Protein AF-A0A7H1RSK8-F1 (afdb_monomer_lite)

pLDDT: mean 92.08, std 7.24, range [50.72, 98.44]

Sequence (226 aa):
MRHLFEEDIQEKKVLIFGSGNLSSKMALRLAERQAEVFVWARNQEKASTIVDALNYILPKYNDTKIKLFHEDENDFDLMISFLSAENVIGADFFNYLKKDGTVIDGGINNFSKDFIEVALNSGISFIRLDTRIAFHYALMSLNLETFRFFDNVFGTREIEQIRCVAGGILGKHGDVIVDQIKHPTQVIGVANGLGGVKHECELTDEERRKISTIREYILQSNKKNL

Radius of gyration: 25.84 Å; chains: 1; bounding box: 53×45×68 Å

InterPro domains:
  IPR006151 Quinate/shikimate 5-dehydrogenase/glutamyl-tRNA reductase [PF01488] (7-89)
  IPR036291 NAD(P)-binding domain superfamily [SSF51735] (8-141)

Structure (mmCIF, N/CA/C/O backbone):
data_AF-A0A7H1RSK8-F1
#
_entry.id   AF-A0A7H1RSK8-F1
#
loop_
_atom_site.group_PDB
_atom_site.id
_atom_site.type_symbol
_atom_site.label_atom_id
_atom_site.label_alt_id
_atom_site.label_comp_id
_atom_site.label_asym_id
_atom_site.label_entity_id
_atom_site.label_seq_id
_atom_site.pdbx_PDB_ins_code
_atom_site.Cartn_x
_atom_site.Cartn_y
_atom_site.Cartn_z
_atom_site.occupancy
_atom_site.B_iso_or_equiv
_atom_site.auth_seq_id
_atom_site.auth_comp_id
_atom_site.auth_asym_id
_atom_site.auth_atom_id
_atom_site.pdbx_PDB_model_num
ATOM 1 N N . MET A 1 1 ? -3.207 -9.570 6.873 1.00 67.62 1 MET A N 1
ATOM 2 C CA . MET A 1 1 ? -3.736 -8.868 5.682 1.00 67.62 1 MET A CA 1
ATOM 3 C C . MET A 1 1 ? -3.744 -9.767 4.464 1.00 67.62 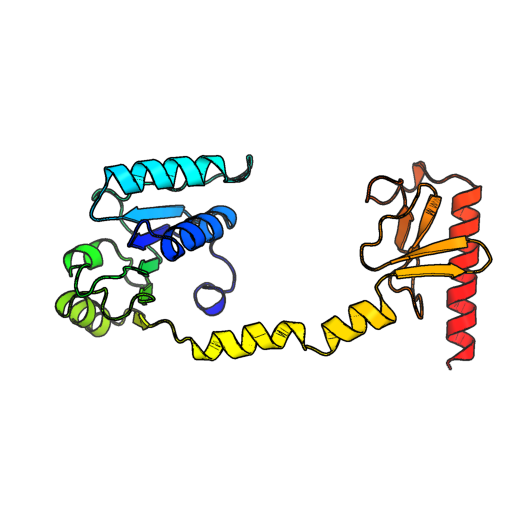1 MET A C 1
ATOM 5 O O . MET A 1 1 ? -4.793 -10.325 4.219 1.00 67.62 1 MET A O 1
ATOM 9 N N . ARG A 1 2 ? -2.613 -10.016 3.781 1.00 74.75 2 ARG A N 1
ATOM 10 C CA . ARG A 1 2 ? -2.586 -10.893 2.588 1.00 74.75 2 ARG A CA 1
ATOM 11 C C . ARG A 1 2 ? -3.249 -12.256 2.802 1.00 74.75 2 ARG A C 1
ATOM 13 O O . ARG A 1 2 ? -4.094 -12.638 2.021 1.00 74.75 2 ARG A O 1
ATOM 20 N N . HIS A 1 3 ? -2.927 -12.938 3.898 1.00 78.06 3 HIS A N 1
ATOM 21 C CA . HIS A 1 3 ? -3.545 -14.227 4.217 1.00 78.06 3 HIS A CA 1
ATOM 22 C C . HIS A 1 3 ? -5.011 -14.128 4.676 1.00 78.06 3 HIS A C 1
ATOM 24 O O . HIS A 1 3 ? -5.755 -15.079 4.511 1.00 78.06 3 HIS A O 1
ATOM 30 N N . LEU A 1 4 ? -5.423 -12.993 5.255 1.00 77.94 4 LEU A N 1
ATOM 31 C CA . LEU A 1 4 ? -6.786 -12.817 5.780 1.00 77.94 4 LEU A CA 1
ATOM 32 C C . LEU A 1 4 ? -7.796 -12.494 4.679 1.00 77.94 4 LEU A C 1
ATOM 34 O O . LEU A 1 4 ? -8.968 -12.802 4.827 1.00 77.94 4 LEU A O 1
ATOM 38 N N . PHE A 1 5 ? -7.335 -11.860 3.604 1.00 81.69 5 PHE A N 1
ATOM 39 C CA . PHE A 1 5 ? -8.186 -11.389 2.518 1.00 81.69 5 PHE A CA 1
ATOM 40 C C . PHE A 1 5 ? -7.679 -11.840 1.141 1.00 81.69 5 PHE A C 1
ATOM 42 O O . PHE A 1 5 ? -7.888 -11.150 0.157 1.00 81.69 5 PHE A O 1
ATOM 49 N N . GLU A 1 6 ? -6.944 -12.954 1.073 1.00 82.06 6 GLU A N 1
ATOM 50 C CA . GLU A 1 6 ? -6.465 -13.542 -0.196 1.00 82.06 6 GLU A CA 1
ATOM 51 C C . GLU A 1 6 ? -5.771 -12.531 -1.134 1.00 82.06 6 GLU A C 1
ATOM 53 O O . GLU A 1 6 ? -5.966 -12.505 -2.341 1.00 82.06 6 GLU A O 1
ATOM 58 N N . GLU A 1 7 ? -4.928 -11.684 -0.542 1.00 76.44 7 GLU A N 1
ATOM 59 C CA . GLU A 1 7 ? -4.220 -10.559 -1.170 1.00 76.44 7 GLU A CA 1
ATOM 60 C C . GLU A 1 7 ? -5.062 -9.351 -1.608 1.00 76.44 7 GLU A C 1
ATOM 62 O O . GLU A 1 7 ? -4.463 -8.307 -1.896 1.00 76.44 7 GLU A O 1
ATOM 67 N N . ASP A 1 8 ? -6.388 -9.413 -1.537 1.00 87.50 8 ASP A N 1
ATOM 68 C CA . ASP A 1 8 ? -7.280 -8.322 -1.918 1.00 87.50 8 ASP A CA 1
ATOM 69 C C . ASP A 1 8 ? -7.821 -7.562 -0.697 1.00 87.50 8 ASP A C 1
ATOM 71 O O . ASP A 1 8 ? -8.472 -8.112 0.179 1.00 87.50 8 ASP A O 1
ATOM 75 N N . ILE A 1 9 ? -7.525 -6.267 -0.610 1.00 91.56 9 ILE A N 1
ATOM 76 C CA . ILE A 1 9 ? -8.037 -5.390 0.459 1.00 91.56 9 ILE A CA 1
ATOM 77 C C . ILE A 1 9 ? -8.846 -4.222 -0.109 1.00 91.56 9 ILE A C 1
ATOM 79 O O . ILE A 1 9 ? -9.240 -3.325 0.637 1.00 91.56 9 ILE A O 1
ATOM 83 N N . GLN A 1 10 ? -9.058 -4.215 -1.423 1.00 92.25 10 GLN A N 1
ATOM 84 C CA . GLN A 1 10 ? -9.802 -3.166 -2.092 1.00 92.25 10 GLN A CA 1
ATOM 85 C C . GLN A 1 10 ? -11.233 -3.127 -1.540 1.00 92.25 10 GLN A C 1
ATOM 87 O O . GLN A 1 10 ? -11.826 -4.167 -1.256 1.00 92.25 10 GLN A O 1
ATOM 92 N N . GLU A 1 11 ? -11.746 -1.916 -1.305 1.00 91.19 11 GLU A N 1
ATOM 93 C CA . GLU A 1 11 ? -13.105 -1.638 -0.802 1.00 91.19 11 GLU A CA 1
ATOM 94 C C . GLU A 1 11 ? -13.433 -2.216 0.590 1.00 91.19 11 GLU A C 1
ATOM 96 O O . GLU A 1 11 ? -14.527 -2.016 1.114 1.00 91.19 11 GLU A O 1
ATOM 101 N N . LYS A 1 12 ? -12.487 -2.891 1.254 1.00 95.44 12 LYS A N 1
ATOM 102 C CA . LYS A 1 12 ? -12.676 -3.366 2.628 1.00 95.44 12 LYS A CA 1
ATOM 103 C C . LYS A 1 12 ? -12.677 -2.190 3.598 1.00 95.44 12 LYS A C 1
ATOM 105 O O . LYS A 1 12 ? -11.766 -1.356 3.563 1.00 95.44 12 LYS A O 1
ATOM 110 N N . LYS A 1 13 ? -13.655 -2.161 4.510 1.00 97.50 13 LYS A N 1
ATOM 111 C CA . LYS A 1 13 ? -13.723 -1.161 5.580 1.00 97.50 13 LYS A CA 1
ATOM 112 C C . LYS A 1 13 ? -12.780 -1.540 6.713 1.00 97.50 13 LYS A C 1
ATOM 114 O O . LYS A 1 13 ? -12.940 -2.579 7.357 1.00 97.50 13 LYS A O 1
ATOM 119 N N . VAL A 1 14 ? -11.808 -0.673 6.981 1.00 98.19 14 VAL A N 1
ATOM 120 C CA . VAL A 1 14 ? -10.795 -0.874 8.019 1.00 98.19 14 VAL A CA 1
ATOM 121 C C . VAL A 1 14 ? -10.862 0.243 9.051 1.00 98.19 14 VAL A C 1
ATOM 123 O O . VAL A 1 14 ? -10.612 1.402 8.726 1.00 98.19 14 VAL A O 1
ATOM 126 N N . LEU A 1 15 ? -11.110 -0.115 10.310 1.00 98.25 15 LEU A N 1
ATOM 127 C CA . LEU A 1 15 ? -10.995 0.787 11.451 1.00 98.25 15 LEU A CA 1
ATOM 128 C C . LEU A 1 15 ? -9.623 0.634 12.112 1.00 98.25 15 LEU A C 1
ATOM 130 O O . LEU A 1 15 ? -9.247 -0.441 12.583 1.00 98.25 15 LEU A O 1
ATOM 134 N N . ILE A 1 16 ? -8.876 1.732 12.168 1.00 97.94 16 ILE A N 1
ATOM 135 C CA . ILE A 1 16 ? -7.556 1.811 12.785 1.00 97.94 16 ILE A CA 1
ATOM 136 C C . ILE A 1 16 ? -7.644 2.614 14.078 1.00 97.94 16 ILE A C 1
ATOM 138 O O . ILE A 1 16 ? -8.019 3.787 14.083 1.00 97.94 16 ILE A O 1
ATOM 142 N N . PHE A 1 17 ? -7.208 2.002 15.174 1.00 97.12 17 PHE A N 1
ATOM 143 C CA . PHE A 1 17 ? -7.100 2.659 16.467 1.00 97.12 17 PHE A CA 1
ATOM 144 C C . PHE A 1 17 ? -5.713 3.293 16.639 1.00 97.12 17 PHE A C 1
ATOM 146 O O . PHE A 1 17 ? -4.660 2.643 16.577 1.00 97.12 17 PHE A O 1
ATOM 153 N N . GLY A 1 18 ? -5.721 4.600 16.885 1.00 94.69 18 GLY A N 1
ATOM 154 C CA . GLY A 1 18 ? -4.554 5.430 17.136 1.00 94.69 18 GLY A CA 1
ATOM 155 C C . GLY A 1 18 ? -4.168 6.330 15.969 1.00 94.69 18 GLY A C 1
ATOM 156 O O . GLY A 1 18 ? -4.382 6.031 14.802 1.00 94.69 18 GLY A O 1
ATOM 157 N N . SER A 1 19 ? -3.508 7.433 16.310 1.00 94.12 19 SER A N 1
ATOM 158 C CA . SER A 1 19 ? -2.951 8.408 15.367 1.00 94.12 19 SER A CA 1
ATOM 159 C C . SER A 1 19 ? -1.428 8.540 15.566 1.00 94.12 19 SER A C 1
ATOM 161 O O . SER A 1 19 ? -0.870 9.638 15.608 1.00 94.12 19 SER A O 1
ATOM 163 N N . GLY A 1 20 ? -0.766 7.420 15.867 1.00 93.62 20 GLY A N 1
ATOM 164 C CA . GLY A 1 20 ? 0.682 7.336 16.077 1.00 93.62 20 GLY A CA 1
ATOM 165 C C . GLY A 1 20 ? 1.422 6.854 14.830 1.00 93.62 20 GLY A C 1
ATOM 166 O O . GLY A 1 20 ? 0.811 6.517 13.826 1.00 93.62 20 GLY A O 1
ATOM 167 N N . ASN A 1 21 ? 2.750 6.750 14.915 1.00 94.50 21 ASN A N 1
ATOM 168 C CA . ASN A 1 21 ? 3.620 6.351 13.799 1.00 94.50 21 ASN A CA 1
ATOM 169 C C . ASN A 1 21 ? 3.164 5.062 13.080 1.00 94.50 21 ASN A C 1
ATOM 171 O O . ASN A 1 21 ? 3.064 5.050 11.856 1.00 94.50 21 ASN A O 1
ATOM 175 N N . LEU A 1 22 ? 2.881 3.985 13.827 1.00 94.00 22 LEU A N 1
ATOM 176 C CA . LEU A 1 22 ? 2.455 2.710 13.236 1.00 94.00 22 LEU A CA 1
ATOM 177 C C . LEU A 1 22 ? 1.052 2.809 12.630 1.00 94.00 22 LEU A C 1
ATOM 179 O O . LEU A 1 22 ? 0.887 2.474 11.460 1.00 94.00 22 LEU A O 1
ATOM 183 N N . SER A 1 23 ? 0.076 3.336 13.376 1.00 95.25 23 SER A N 1
ATOM 184 C CA . SER A 1 23 ? -1.295 3.521 12.883 1.00 95.25 23 SER A CA 1
ATOM 185 C C . SER A 1 23 ? -1.340 4.380 11.617 1.00 95.25 23 SER A C 1
ATOM 187 O O . SER A 1 23 ? -1.973 3.985 10.647 1.00 95.25 23 SER A O 1
ATOM 189 N N . SER A 1 24 ? -0.608 5.500 11.568 1.00 96.75 24 SER A N 1
ATOM 190 C CA . SER A 1 24 ? -0.555 6.384 10.395 1.00 96.75 24 SER A CA 1
ATOM 191 C C . SER A 1 24 ? 0.085 5.720 9.176 1.00 96.75 24 SER A C 1
ATOM 193 O O . SER A 1 24 ? -0.427 5.849 8.067 1.00 96.75 24 SER A O 1
ATOM 195 N N . LYS A 1 25 ? 1.183 4.974 9.364 1.00 96.06 25 LYS A N 1
ATOM 196 C CA . LYS A 1 25 ? 1.816 4.212 8.274 1.00 96.06 25 LYS A CA 1
ATOM 197 C C . LYS A 1 25 ? 0.889 3.130 7.737 1.00 96.06 25 LYS A C 1
ATOM 199 O O . LYS A 1 25 ? 0.811 2.946 6.528 1.00 96.06 25 LYS A O 1
ATOM 204 N N . MET A 1 26 ? 0.187 2.433 8.626 1.00 95.69 26 MET A N 1
ATOM 205 C CA . MET A 1 26 ? -0.782 1.415 8.233 1.00 95.69 26 MET A CA 1
ATOM 206 C C . MET A 1 26 ? -1.989 2.026 7.524 1.00 95.69 26 MET A C 1
ATOM 208 O O . MET A 1 26 ? -2.387 1.499 6.491 1.00 95.69 26 MET A O 1
ATOM 212 N N . ALA A 1 27 ? -2.506 3.158 8.008 1.00 96.94 27 ALA A N 1
ATOM 213 C CA . ALA A 1 27 ? -3.594 3.885 7.362 1.00 96.94 27 ALA A CA 1
ATOM 214 C C . ALA A 1 27 ? -3.241 4.254 5.920 1.00 96.94 27 ALA A C 1
ATOM 216 O O . ALA A 1 27 ? -3.982 3.915 5.002 1.00 96.94 27 ALA A O 1
ATOM 217 N N . LEU A 1 28 ? -2.064 4.856 5.720 1.00 96.56 28 LEU A N 1
ATOM 218 C CA . LEU A 1 28 ? -1.577 5.216 4.392 1.00 96.56 28 LEU A CA 1
ATOM 219 C C . LEU A 1 28 ? -1.425 3.985 3.490 1.00 96.56 28 LEU A C 1
ATOM 221 O O . LEU A 1 28 ? -1.955 3.967 2.387 1.00 96.56 28 LEU A O 1
ATOM 225 N N . ARG A 1 29 ? -0.759 2.927 3.973 1.00 94.81 29 ARG A N 1
ATOM 226 C CA . ARG A 1 29 ? -0.516 1.710 3.180 1.00 94.81 29 ARG A CA 1
ATOM 227 C C . ARG A 1 29 ? -1.785 0.964 2.783 1.00 94.81 29 ARG A C 1
ATOM 229 O O . ARG A 1 29 ? -1.795 0.325 1.735 1.00 94.81 29 ARG A O 1
ATOM 236 N N . LEU A 1 30 ? -2.816 0.982 3.622 1.00 95.06 30 LEU A N 1
ATOM 237 C CA . LEU A 1 30 ? -4.093 0.345 3.310 1.00 95.06 30 LEU A CA 1
ATOM 238 C C . LEU A 1 30 ? -4.914 1.203 2.344 1.00 95.06 30 LEU A C 1
ATOM 240 O O . LEU A 1 30 ? -5.449 0.668 1.378 1.00 95.06 30 LEU A O 1
ATOM 244 N N . ALA A 1 31 ? -4.931 2.522 2.540 1.00 95.56 31 ALA A N 1
ATOM 245 C CA . ALA A 1 31 ? -5.598 3.443 1.626 1.00 95.56 31 ALA A CA 1
ATOM 246 C C . ALA A 1 31 ? -4.962 3.438 0.223 1.00 95.56 31 ALA A C 1
ATOM 248 O O . ALA A 1 31 ? -5.692 3.400 -0.759 1.00 95.56 31 ALA A O 1
ATOM 249 N N . GLU A 1 32 ? -3.627 3.359 0.109 1.00 94.12 32 GLU A N 1
ATOM 250 C CA . GLU A 1 32 ? -2.909 3.184 -1.174 1.00 94.12 32 GLU A CA 1
ATOM 251 C C . GLU A 1 32 ? -3.325 1.908 -1.932 1.00 94.12 32 GLU A C 1
ATOM 253 O O . GLU A 1 32 ? -3.131 1.801 -3.142 1.00 94.12 32 GLU A O 1
ATOM 258 N N . ARG A 1 33 ? -3.884 0.922 -1.221 1.00 92.88 33 ARG A N 1
ATOM 259 C CA . ARG A 1 33 ? -4.415 -0.329 -1.776 1.00 92.88 33 ARG A CA 1
ATOM 260 C C . ARG A 1 33 ? -5.940 -0.287 -1.954 1.00 92.88 33 ARG A C 1
ATOM 262 O O . ARG A 1 33 ? -6.560 -1.342 -2.005 1.00 92.88 33 ARG A O 1
ATOM 269 N N . GLN A 1 34 ? -6.523 0.911 -2.027 1.00 94.06 34 GLN A N 1
ATOM 270 C CA . GLN A 1 34 ? -7.959 1.163 -2.203 1.00 94.06 34 GLN A CA 1
ATOM 271 C C . GLN A 1 34 ? -8.861 0.619 -1.079 1.00 94.06 34 GLN A C 1
ATOM 273 O O . GLN A 1 34 ? -10.049 0.398 -1.297 1.00 94.06 34 GLN A O 1
ATOM 278 N N . ALA A 1 35 ? -8.338 0.409 0.134 1.00 95.62 35 ALA A N 1
ATOM 279 C CA . ALA A 1 35 ? -9.190 0.117 1.289 1.00 95.62 35 ALA A CA 1
ATOM 280 C C . ALA A 1 35 ? -9.939 1.381 1.753 1.00 95.62 35 ALA A C 1
ATOM 282 O O . ALA A 1 35 ? -9.430 2.502 1.628 1.00 95.62 35 ALA A O 1
ATOM 283 N N . GLU A 1 36 ? -11.115 1.212 2.354 1.00 96.94 36 GLU A N 1
ATOM 284 C CA . GLU A 1 36 ? -11.834 2.292 3.032 1.00 96.94 36 GLU A CA 1
ATOM 285 C C . GLU A 1 36 ? -11.341 2.413 4.476 1.00 96.94 36 GLU A C 1
ATOM 287 O O . GLU A 1 36 ? -11.728 1.646 5.358 1.00 96.94 36 GLU A O 1
ATOM 292 N N . VAL A 1 37 ? -10.437 3.363 4.720 1.00 97.88 37 VAL A N 1
ATOM 293 C CA . VAL A 1 37 ? -9.731 3.477 6.001 1.00 97.88 37 VAL A CA 1
ATOM 294 C C . VAL A 1 37 ? -10.348 4.547 6.894 1.00 97.88 37 VAL A C 1
ATOM 296 O O . VAL A 1 37 ? -10.446 5.714 6.514 1.00 97.88 37 VAL A O 1
ATOM 299 N N . PHE A 1 38 ? -10.650 4.159 8.129 1.00 98.44 38 PHE A N 1
ATOM 300 C CA . PHE A 1 38 ? -11.164 5.016 9.188 1.00 98.44 38 PHE A CA 1
ATOM 301 C C . PHE A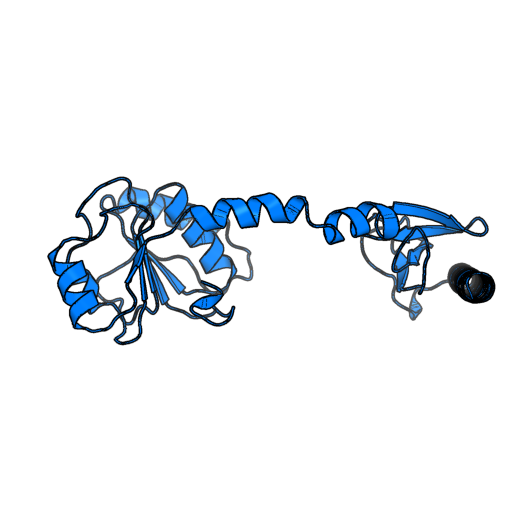 1 38 ? -10.195 5.028 10.365 1.00 98.44 38 PHE A C 1
ATOM 303 O O . PHE A 1 38 ? -9.632 3.996 10.732 1.00 98.44 38 PHE A O 1
ATOM 310 N N . VAL A 1 39 ? -9.988 6.195 10.968 1.00 98.19 39 VAL A N 1
ATOM 311 C CA . VAL A 1 39 ? -9.068 6.379 12.094 1.00 98.19 39 VAL A CA 1
ATOM 312 C C . VAL A 1 39 ? -9.834 6.870 13.312 1.00 98.19 39 VAL A C 1
ATOM 314 O O . VAL A 1 39 ? -10.496 7.904 13.265 1.00 98.19 39 VAL A O 1
ATOM 317 N N . TRP A 1 40 ? -9.680 6.165 14.428 1.00 97.25 40 TRP A N 1
ATOM 318 C CA . TRP A 1 40 ? -10.140 6.617 15.737 1.00 97.25 40 TRP A CA 1
ATOM 319 C C . TRP A 1 40 ? -8.953 6.930 16.647 1.00 97.25 40 TRP A C 1
ATOM 321 O O . TRP A 1 40 ? -7.989 6.166 16.715 1.00 97.25 40 TRP A O 1
ATOM 331 N N . ALA A 1 41 ? -9.016 8.020 17.412 1.00 94.56 41 ALA A N 1
ATOM 332 C CA . ALA A 1 41 ? -8.074 8.267 18.499 1.00 94.56 41 ALA A CA 1
ATOM 333 C C . ALA A 1 41 ? -8.711 9.089 19.625 1.00 94.56 41 ALA A C 1
ATOM 335 O O . ALA A 1 41 ? -9.607 9.891 19.398 1.00 94.56 41 ALA A O 1
ATOM 336 N N . ARG A 1 42 ? -8.160 8.972 20.841 1.00 91.62 42 ARG A N 1
ATOM 337 C CA . ARG A 1 42 ? -8.594 9.772 22.004 1.00 91.62 42 ARG A CA 1
ATOM 338 C C . ARG A 1 42 ? -8.532 11.284 21.757 1.00 91.62 42 ARG A C 1
ATOM 340 O O . ARG A 1 42 ? -9.395 12.015 22.220 1.00 91.62 42 ARG A O 1
ATOM 347 N N . ASN A 1 43 ? -7.497 11.752 21.057 1.00 94.06 43 ASN A N 1
ATOM 348 C CA . ASN A 1 43 ? -7.370 13.153 20.662 1.00 94.06 43 ASN A CA 1
ATOM 349 C C . ASN A 1 43 ? -7.797 13.296 19.196 1.00 94.06 43 ASN A C 1
ATOM 351 O O . ASN A 1 43 ? -7.011 13.010 18.289 1.00 94.06 43 ASN A O 1
ATOM 355 N N . GLN A 1 44 ? -9.043 13.723 18.998 1.00 94.00 44 GLN A N 1
ATOM 356 C CA . GLN A 1 44 ? -9.666 13.858 17.682 1.00 94.00 44 GLN A CA 1
ATOM 357 C C . GLN A 1 44 ? -9.044 14.984 16.846 1.00 94.00 44 GLN A C 1
ATOM 359 O O . GLN A 1 44 ? -8.861 14.816 15.647 1.00 94.00 44 GLN A O 1
ATOM 364 N N . GLU A 1 45 ? -8.620 16.089 17.462 1.00 96.00 45 GLU A N 1
ATOM 365 C CA . GLU A 1 45 ? -7.964 17.204 16.758 1.00 96.00 45 GLU A CA 1
ATOM 366 C C . GLU A 1 45 ? -6.622 16.772 16.144 1.00 96.00 45 GLU A C 1
ATOM 368 O O . GLU A 1 45 ? -6.339 17.000 14.961 1.00 96.00 45 GLU A O 1
ATOM 373 N N . LYS A 1 46 ? -5.812 16.056 16.932 1.00 95.50 46 LYS A N 1
ATOM 374 C CA . LYS A 1 46 ? -4.561 15.462 16.456 1.00 95.50 46 LYS A CA 1
ATOM 375 C C . LYS A 1 46 ? -4.825 14.433 15.360 1.00 95.50 46 LYS A C 1
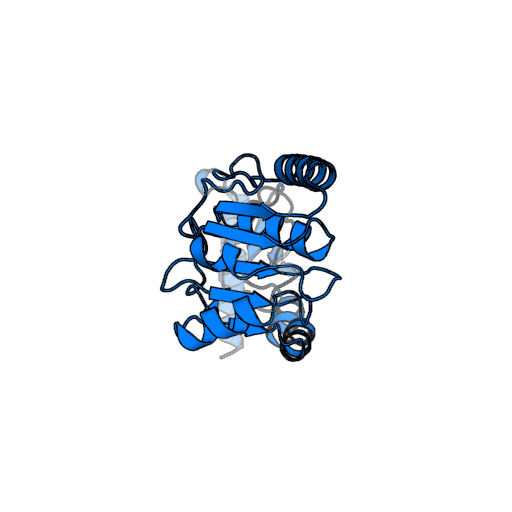ATOM 377 O O . LYS A 1 46 ? -4.089 14.401 14.374 1.00 95.50 46 LYS A O 1
ATOM 382 N N . ALA A 1 47 ? -5.830 13.576 15.540 1.00 96.44 47 ALA A N 1
ATOM 383 C CA . ALA A 1 47 ? -6.191 12.583 14.536 1.00 96.44 47 ALA A CA 1
ATOM 384 C C . ALA A 1 47 ? -6.604 13.250 13.221 1.00 96.44 47 ALA A C 1
ATOM 386 O O . ALA A 1 47 ? -6.082 12.858 12.183 1.00 96.44 47 ALA A O 1
ATOM 387 N N . SER A 1 48 ? -7.436 14.295 13.276 1.00 97.69 48 SER A N 1
ATOM 388 C CA . SER A 1 48 ? -7.860 15.078 12.109 1.00 97.69 48 SER A CA 1
ATOM 389 C C . SER A 1 48 ? -6.662 15.630 11.353 1.00 97.69 48 SER A C 1
ATOM 391 O O . SER A 1 48 ? -6.503 15.358 10.169 1.00 97.69 48 SER A O 1
ATOM 393 N N . THR A 1 49 ? -5.754 16.306 12.063 1.00 97.94 49 THR A N 1
ATOM 394 C CA . THR A 1 49 ? -4.544 16.891 11.465 1.00 97.94 49 THR A CA 1
ATOM 395 C C . THR A 1 49 ? -3.697 15.835 10.745 1.00 97.94 49 THR A C 1
ATOM 397 O O . THR A 1 49 ? -3.153 16.074 9.668 1.00 97.94 49 THR A O 1
ATOM 400 N N . ILE A 1 50 ? -3.575 14.645 11.338 1.00 97.62 50 ILE A N 1
ATOM 401 C CA . ILE A 1 50 ? -2.823 13.535 10.748 1.00 97.62 50 ILE A CA 1
ATOM 402 C C . ILE A 1 50 ? -3.554 12.959 9.538 1.00 97.62 50 ILE A C 1
ATOM 404 O O . ILE A 1 50 ? -2.912 12.715 8.523 1.00 97.62 50 ILE A O 1
ATOM 408 N N . VAL A 1 51 ? -4.867 12.745 9.623 1.00 97.94 51 VAL A N 1
ATOM 409 C CA . VAL A 1 51 ? -5.682 12.250 8.504 1.00 97.94 51 VAL A CA 1
ATOM 410 C C . VAL A 1 51 ? -5.586 13.198 7.311 1.00 97.94 51 VAL A C 1
ATOM 412 O O . VAL A 1 51 ? -5.337 12.736 6.198 1.00 97.94 51 VAL A O 1
ATOM 415 N N . ASP A 1 52 ? -5.676 14.508 7.539 1.00 97.31 52 ASP A N 1
ATOM 416 C CA . ASP A 1 52 ? -5.496 15.515 6.493 1.00 97.31 52 ASP A CA 1
ATOM 417 C C . ASP A 1 52 ? -4.109 15.402 5.854 1.00 97.31 52 ASP A C 1
ATOM 419 O O . ASP A 1 52 ? -3.994 15.294 4.633 1.00 97.31 52 ASP A O 1
ATOM 423 N N . ALA A 1 53 ? -3.052 15.333 6.670 1.00 97.44 53 ALA A N 1
ATOM 424 C CA . ALA A 1 53 ? -1.685 15.170 6.180 1.00 97.44 53 ALA A CA 1
ATOM 425 C C . ALA A 1 53 ? -1.497 13.883 5.357 1.00 97.44 53 ALA A C 1
ATOM 427 O O . ALA A 1 53 ? -0.851 13.913 4.311 1.00 97.44 53 ALA A O 1
ATOM 428 N N . LEU A 1 54 ? -2.068 12.756 5.791 1.00 97.12 54 LEU A N 1
ATOM 429 C CA . LEU A 1 54 ? -1.995 11.498 5.044 1.00 97.12 54 LEU A CA 1
ATOM 430 C C . LEU A 1 54 ? -2.760 11.584 3.720 1.00 97.12 54 LEU A C 1
ATOM 432 O O . LEU A 1 54 ? -2.257 11.114 2.703 1.00 97.12 54 LEU A O 1
ATOM 436 N N . ASN A 1 55 ? -3.925 12.232 3.706 1.00 96.88 55 ASN A N 1
ATOM 437 C CA . ASN A 1 55 ? -4.695 12.453 2.484 1.00 96.88 55 ASN A CA 1
ATOM 438 C C . ASN A 1 55 ? -3.974 13.370 1.481 1.00 96.88 55 ASN A C 1
ATOM 440 O O . ASN A 1 55 ? -4.188 13.221 0.282 1.00 96.88 55 ASN A O 1
ATOM 444 N N . TYR A 1 56 ? -3.096 14.271 1.935 1.00 95.44 56 TYR A N 1
ATOM 445 C CA . TYR A 1 56 ? -2.200 15.024 1.045 1.00 95.44 56 TYR A CA 1
ATOM 446 C C . TYR A 1 56 ? -1.070 14.171 0.449 1.00 95.44 56 TYR A C 1
ATOM 448 O O . TYR A 1 56 ? -0.552 14.515 -0.612 1.00 95.44 56 TYR A O 1
ATOM 456 N N . ILE A 1 57 ? -0.665 13.089 1.124 1.00 95.19 57 ILE A N 1
ATOM 457 C CA . ILE A 1 57 ? 0.376 12.163 0.646 1.00 95.19 57 ILE A CA 1
ATOM 458 C C . ILE A 1 57 ? -0.203 11.141 -0.340 1.00 95.19 57 ILE A C 1
ATOM 460 O O . ILE A 1 57 ? 0.528 10.652 -1.203 1.00 95.19 57 ILE A O 1
ATOM 464 N N . LEU A 1 58 ? -1.495 10.812 -0.223 1.00 93.50 58 LEU A N 1
ATOM 465 C CA . LEU A 1 58 ? -2.136 9.826 -1.087 1.00 93.50 58 LEU A CA 1
ATOM 466 C C . LEU A 1 58 ? -1.976 10.173 -2.579 1.00 93.50 58 LEU A C 1
ATOM 468 O O . LEU A 1 58 ? -2.064 11.344 -2.963 1.00 93.50 58 LEU A O 1
ATOM 472 N N . PRO A 1 59 ? -1.771 9.164 -3.448 1.00 87.12 59 PRO A N 1
ATOM 473 C CA . PRO A 1 59 ? -1.711 9.381 -4.887 1.00 87.12 59 PRO A CA 1
ATOM 474 C C . PRO A 1 59 ? -2.972 10.072 -5.416 1.00 87.12 59 PRO A C 1
ATOM 476 O O . PRO A 1 59 ? -4.082 9.795 -4.971 1.00 87.12 59 PRO A O 1
ATOM 479 N N . LYS A 1 60 ? -2.819 10.918 -6.442 1.00 82.88 60 LYS A N 1
ATOM 480 C CA . LYS A 1 60 ? -3.937 11.658 -7.061 1.00 82.88 60 LYS A CA 1
ATOM 481 C C . LYS A 1 60 ? -5.085 10.756 -7.545 1.00 82.88 60 LYS A C 1
ATOM 483 O O . LYS A 1 60 ? -6.220 11.213 -7.599 1.00 82.88 60 LYS A O 1
ATOM 488 N N . TYR A 1 61 ? -4.775 9.517 -7.919 1.00 81.94 61 TYR A N 1
ATOM 489 C CA . TYR A 1 61 ? -5.725 8.535 -8.449 1.00 81.94 61 TYR A CA 1
ATOM 490 C C . TYR A 1 61 ? -6.255 7.569 -7.378 1.00 81.94 61 TYR A C 1
ATOM 492 O O . TYR A 1 61 ? -6.714 6.488 -7.720 1.00 81.94 61 TYR A O 1
ATOM 500 N N . ASN A 1 62 ? -6.125 7.907 -6.092 1.00 83.56 62 ASN A N 1
ATOM 501 C CA . ASN A 1 62 ? -6.740 7.127 -5.025 1.00 83.56 62 ASN A CA 1
ATOM 502 C C . ASN A 1 62 ? -8.225 7.487 -4.929 1.00 83.56 62 ASN A C 1
ATOM 504 O O . ASN A 1 62 ? -8.553 8.649 -4.675 1.00 83.56 62 ASN A O 1
ATOM 508 N N . ASP A 1 63 ? -9.107 6.506 -5.109 1.00 82.88 63 ASP A N 1
ATOM 509 C CA . ASP A 1 63 ? -10.555 6.741 -5.109 1.00 82.88 63 ASP A CA 1
ATOM 510 C C . ASP A 1 63 ? -11.103 6.881 -3.682 1.00 82.88 63 ASP A C 1
ATOM 512 O O . ASP A 1 63 ? -12.072 7.605 -3.437 1.00 82.88 63 ASP A O 1
ATOM 516 N N . THR A 1 64 ? -10.440 6.252 -2.708 1.00 85.56 64 THR A N 1
ATOM 517 C CA . THR A 1 64 ? -10.799 6.338 -1.291 1.00 85.56 64 THR A CA 1
ATOM 518 C C . THR A 1 64 ? -9.900 7.322 -0.542 1.00 85.56 64 THR A C 1
ATOM 520 O O . THR A 1 64 ? -8.686 7.387 -0.737 1.00 85.56 64 THR A O 1
ATOM 523 N N . LYS A 1 65 ? -10.490 8.114 0.357 1.00 93.25 65 LYS A N 1
ATOM 524 C CA . LYS A 1 65 ? -9.744 8.938 1.321 1.00 93.25 65 LYS A CA 1
ATOM 525 C C . LYS A 1 65 ? -9.769 8.286 2.692 1.00 93.25 65 LYS A C 1
ATOM 527 O O . LYS A 1 65 ? -10.737 7.613 3.043 1.00 93.25 65 LYS A O 1
ATOM 532 N N . ILE A 1 66 ? -8.730 8.543 3.479 1.00 97.62 66 ILE A N 1
ATOM 533 C CA . ILE A 1 66 ? -8.715 8.197 4.899 1.00 97.62 66 ILE A CA 1
ATOM 534 C C . ILE A 1 66 ? -9.688 9.138 5.617 1.00 97.62 66 ILE A C 1
ATOM 536 O O . ILE A 1 66 ? -9.669 10.348 5.377 1.00 97.62 66 ILE A O 1
ATOM 540 N N . LYS A 1 67 ? -10.532 8.594 6.492 1.00 97.56 67 LYS A N 1
ATOM 541 C CA . LYS A 1 67 ? -11.568 9.329 7.232 1.00 97.56 67 LYS A CA 1
ATOM 542 C C . LYS A 1 67 ? -11.337 9.226 8.738 1.00 97.56 67 LYS A C 1
ATOM 544 O O . LYS A 1 67 ? -10.679 8.300 9.215 1.00 97.56 67 LYS A O 1
ATOM 549 N N . LEU A 1 68 ? -11.895 10.162 9.498 1.00 97.94 68 LEU A N 1
ATOM 550 C CA . LEU A 1 68 ? -12.083 9.959 10.933 1.00 97.94 68 LEU A CA 1
ATOM 551 C C . LEU A 1 68 ? -13.262 9.015 11.159 1.00 97.94 68 LEU A C 1
ATOM 553 O O . LEU A 1 68 ? -14.213 9.001 10.382 1.00 97.94 68 LEU A O 1
ATOM 557 N N . PHE A 1 69 ? -13.173 8.201 12.205 1.00 97.94 69 PHE A N 1
ATOM 558 C CA . PHE A 1 69 ? -14.283 7.361 12.632 1.00 97.94 69 PHE A CA 1
ATOM 559 C C . PHE A 1 69 ? -15.377 8.201 13.299 1.00 97.94 69 PHE A C 1
ATOM 561 O O . PHE A 1 69 ? -15.088 9.036 14.161 1.00 97.94 69 PHE A O 1
ATOM 568 N N . HIS A 1 70 ? -16.622 7.892 12.952 1.00 95.12 70 HIS A N 1
ATOM 569 C CA . HIS A 1 70 ? -17.840 8.415 13.555 1.00 95.12 70 HIS A CA 1
ATOM 570 C C . HIS A 1 70 ? -18.800 7.243 13.831 1.00 95.12 70 HIS A C 1
ATOM 572 O O . HIS A 1 70 ? -18.702 6.207 13.182 1.00 95.12 70 HIS A O 1
ATOM 578 N N . GLU A 1 71 ? -19.693 7.374 14.815 1.00 92.25 71 GLU A N 1
ATOM 579 C CA . GLU A 1 71 ? -20.553 6.270 15.293 1.00 92.25 71 GLU A CA 1
ATOM 580 C C . GLU A 1 71 ? -21.624 5.818 14.279 1.00 92.25 71 GLU A C 1
ATOM 582 O O . GLU A 1 71 ? -22.233 4.762 14.437 1.00 92.25 71 GLU A O 1
ATOM 587 N N . ASP A 1 72 ? -21.865 6.593 13.223 1.00 92.75 72 ASP A N 1
ATOM 588 C CA . ASP A 1 72 ? -22.709 6.201 12.092 1.00 92.75 72 ASP A CA 1
ATOM 589 C C . ASP A 1 72 ? -22.010 5.212 11.139 1.00 92.75 72 ASP A C 1
ATOM 591 O O . ASP A 1 72 ? -22.675 4.525 10.358 1.00 92.75 72 ASP A O 1
ATOM 595 N N . GLU A 1 73 ? -20.687 5.067 11.243 1.00 94.62 73 GLU A N 1
ATOM 596 C CA . GLU A 1 73 ? -19.917 4.097 10.471 1.00 94.62 73 GLU A CA 1
ATOM 597 C C . GLU A 1 73 ? -19.997 2.701 11.087 1.00 94.62 73 GLU A C 1
ATOM 599 O O . GLU A 1 73 ? -19.675 2.477 12.251 1.00 94.62 73 GLU A O 1
ATOM 604 N N . ASN A 1 74 ? -20.389 1.736 10.265 1.00 96.12 74 ASN A N 1
ATOM 605 C CA . ASN A 1 74 ? -20.611 0.352 10.661 1.00 96.12 74 ASN A CA 1
ATOM 606 C C . ASN A 1 74 ? -20.039 -0.606 9.609 1.00 96.12 74 ASN A C 1
ATOM 608 O O . ASN A 1 74 ? -19.538 -0.181 8.559 1.00 96.12 74 ASN A O 1
ATOM 612 N N . ASP A 1 75 ? -20.160 -1.902 9.896 1.00 96.44 75 ASP A N 1
ATOM 613 C CA . ASP A 1 75 ? -19.776 -3.000 9.015 1.00 96.44 75 ASP A CA 1
ATOM 614 C C . ASP A 1 75 ? -18.282 -2.976 8.651 1.00 96.44 75 ASP A C 1
ATOM 616 O O . ASP A 1 75 ? -17.891 -3.094 7.488 1.00 96.44 75 ASP A O 1
ATOM 620 N N . PHE A 1 76 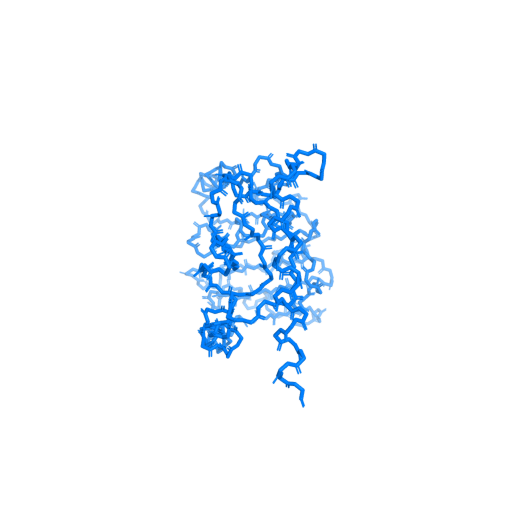? -17.417 -2.856 9.658 1.00 97.81 76 PHE A N 1
ATOM 621 C CA . PHE A 1 76 ? -15.975 -2.984 9.457 1.00 97.81 76 PHE A CA 1
ATOM 622 C C . PHE A 1 76 ? -15.578 -4.438 9.186 1.00 97.81 76 PHE A C 1
ATOM 624 O O . PHE A 1 76 ? -15.907 -5.342 9.955 1.00 97.81 76 PHE A O 1
ATOM 631 N N . ASP A 1 77 ? -14.819 -4.659 8.113 1.00 97.12 77 ASP A N 1
ATOM 632 C CA . ASP A 1 77 ? -14.189 -5.948 7.803 1.00 97.12 77 ASP A CA 1
ATOM 633 C C . ASP A 1 77 ? -12.979 -6.207 8.714 1.00 97.12 77 ASP A C 1
ATOM 635 O O . ASP A 1 77 ? -12.644 -7.351 9.030 1.00 97.12 77 ASP A O 1
ATOM 639 N N . LEU A 1 78 ? -12.302 -5.135 9.135 1.00 97.12 78 LEU A N 1
ATOM 640 C CA . LEU A 1 78 ? -11.103 -5.212 9.955 1.00 97.12 78 LEU A CA 1
ATOM 641 C C . LEU A 1 78 ? -11.044 -4.098 10.996 1.00 97.12 78 LEU A C 1
ATOM 643 O O . LEU A 1 78 ? -11.166 -2.919 10.676 1.00 97.12 78 LEU A O 1
ATOM 647 N N . MET A 1 79 ? -10.699 -4.481 12.219 1.00 97.50 79 MET A N 1
ATOM 648 C CA . MET A 1 79 ? -10.264 -3.590 13.288 1.00 97.50 79 MET A CA 1
ATOM 649 C C . MET A 1 79 ? -8.793 -3.839 13.610 1.00 97.50 79 MET A C 1
ATOM 651 O O . MET A 1 79 ? -8.383 -4.982 13.807 1.00 97.50 79 MET A O 1
ATOM 655 N N . ILE A 1 80 ? -7.977 -2.788 13.684 1.00 96.56 80 ILE A N 1
ATOM 656 C CA . ILE A 1 80 ? -6.546 -2.921 13.978 1.00 96.56 80 ILE A CA 1
ATOM 657 C C . ILE A 1 80 ? -6.047 -1.842 14.933 1.00 96.56 80 ILE A C 1
ATOM 659 O O . ILE A 1 80 ? -6.313 -0.658 14.745 1.00 96.56 80 ILE A O 1
ATOM 663 N N . SER A 1 81 ? -5.281 -2.242 15.946 1.00 95.44 81 SER A N 1
ATOM 664 C CA . SER A 1 81 ? -4.757 -1.323 16.957 1.00 95.44 81 SER A CA 1
ATOM 665 C C . SER A 1 81 ? -3.235 -1.347 17.063 1.00 95.44 81 SER A C 1
ATOM 667 O O . SER A 1 81 ? -2.614 -2.407 17.025 1.00 95.44 81 SER A O 1
ATOM 669 N N . PHE A 1 82 ? -2.646 -0.162 17.256 1.00 92.19 82 PHE A N 1
ATOM 670 C CA . PHE A 1 82 ? -1.227 0.042 17.584 1.00 92.19 82 PHE A CA 1
ATOM 671 C C . PHE A 1 82 ? -1.045 1.110 18.675 1.00 92.19 82 PHE A C 1
ATOM 673 O O . PHE A 1 82 ? -0.108 1.915 18.640 1.00 92.19 82 PHE A O 1
ATOM 680 N N . LEU A 1 83 ? -1.981 1.183 19.618 1.00 91.56 83 LEU A N 1
ATOM 681 C CA . LEU A 1 8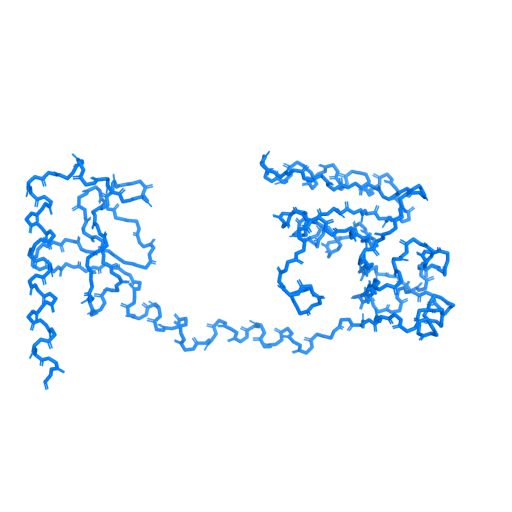3 ? -1.930 2.137 20.717 1.00 91.56 83 LEU A CA 1
ATOM 682 C C . LEU A 1 83 ? -0.778 1.787 21.667 1.00 91.56 83 LEU A C 1
ATOM 684 O O . LEU A 1 83 ? -0.604 0.644 22.073 1.00 91.56 83 LEU A O 1
ATOM 688 N N . SER A 1 84 ? -0.028 2.804 22.091 1.00 85.62 84 SER A N 1
ATOM 689 C CA . SER A 1 84 ? 0.935 2.700 23.198 1.00 85.62 84 SER A CA 1
ATOM 690 C C . SER A 1 84 ? 0.235 2.888 24.552 1.00 85.62 84 SER A C 1
ATOM 692 O O . SER A 1 84 ? 0.653 3.709 25.366 1.00 85.62 84 SER A O 1
ATOM 694 N N . ALA A 1 85 ? -0.905 2.225 24.740 1.00 83.12 85 ALA A N 1
ATOM 695 C CA . ALA A 1 85 ? -1.731 2.281 25.942 1.00 83.12 85 ALA A CA 1
ATOM 696 C C . ALA A 1 85 ? -2.538 0.984 26.066 1.00 83.12 85 ALA A C 1
ATOM 698 O O . ALA A 1 85 ? -2.896 0.388 25.053 1.00 83.12 85 ALA A O 1
ATOM 699 N N . GLU A 1 86 ? -2.851 0.581 27.294 1.00 84.38 86 GLU A N 1
ATOM 700 C CA . GLU A 1 86 ? -3.579 -0.659 27.566 1.00 84.38 86 GLU A CA 1
ATOM 701 C C . GLU A 1 86 ? -5.066 -0.402 27.853 1.00 84.38 86 GLU A C 1
ATOM 703 O O . GLU A 1 86 ? -5.422 0.638 28.409 1.00 84.38 86 GLU A O 1
ATOM 708 N N . ASN A 1 87 ? -5.918 -1.369 27.503 1.00 83.94 87 ASN A N 1
ATOM 709 C CA . ASN A 1 87 ? -7.354 -1.434 27.791 1.00 83.94 87 ASN A CA 1
ATOM 710 C C . ASN A 1 87 ? -8.141 -0.181 27.366 1.00 83.94 87 ASN A C 1
ATOM 712 O O . ASN A 1 87 ? -9.034 0.271 28.079 1.00 83.94 87 ASN A O 1
ATOM 716 N N . VAL A 1 88 ? -7.800 0.403 26.215 1.00 89.62 88 VAL A N 1
ATOM 717 C CA . VAL A 1 88 ? -8.426 1.642 25.724 1.00 89.62 88 VAL A CA 1
ATOM 718 C C . VAL A 1 88 ? -9.675 1.363 24.890 1.00 89.62 88 VAL A C 1
ATOM 720 O O . VAL A 1 88 ? -10.602 2.167 24.906 1.00 89.62 88 VAL A O 1
ATOM 723 N N . ILE A 1 89 ? -9.695 0.259 24.143 1.00 93.75 89 ILE A N 1
ATOM 724 C CA . ILE A 1 89 ? -10.775 -0.049 23.198 1.00 93.75 89 ILE A CA 1
ATOM 725 C C . ILE A 1 89 ? -11.822 -0.898 23.918 1.00 93.75 89 ILE A C 1
ATOM 727 O O . ILE A 1 89 ? -11.549 -2.047 24.268 1.00 93.75 89 ILE A O 1
ATOM 731 N N . GLY A 1 90 ? -12.986 -0.305 24.182 1.00 94.12 90 GLY A N 1
ATOM 732 C CA . GLY A 1 90 ? -14.097 -0.936 24.893 1.00 94.12 90 GLY A CA 1
ATOM 733 C C . GLY A 1 90 ? -14.924 -1.883 24.022 1.00 94.12 90 GLY A C 1
ATOM 734 O O . GLY A 1 90 ? -14.780 -1.912 22.802 1.00 94.12 90 GLY A O 1
ATOM 735 N N . ALA A 1 91 ? -15.797 -2.666 24.667 1.00 94.12 91 ALA A N 1
ATOM 736 C CA . ALA A 1 91 ? -16.674 -3.648 24.019 1.00 94.12 91 ALA A CA 1
ATOM 737 C C . ALA A 1 91 ? -17.736 -3.014 23.105 1.00 94.12 91 ALA A C 1
ATOM 739 O O . ALA A 1 91 ? -18.238 -3.669 22.200 1.00 94.12 91 ALA A O 1
ATOM 740 N N . ASP A 1 92 ? -18.048 -1.737 23.309 1.00 94.81 92 ASP A N 1
ATOM 741 C CA . ASP A 1 92 ? -18.920 -0.931 22.458 1.00 94.81 92 ASP A CA 1
ATOM 742 C C . ASP A 1 92 ? -18.447 -0.907 21.002 1.00 94.81 92 ASP A C 1
ATOM 744 O O . ASP A 1 92 ? -19.273 -1.008 20.093 1.00 94.81 92 ASP A O 1
ATOM 748 N N . PHE A 1 93 ? -17.127 -0.895 20.774 1.00 96.38 93 PHE A N 1
ATOM 749 C CA . PHE A 1 93 ? -16.578 -0.943 19.422 1.00 96.38 93 PHE A CA 1
ATOM 750 C C . PHE A 1 93 ? -16.906 -2.234 18.674 1.00 96.38 93 PHE A C 1
ATOM 752 O O . PHE A 1 93 ? -16.923 -2.233 17.447 1.00 96.38 93 PHE A O 1
ATOM 759 N N . PHE A 1 94 ? -17.189 -3.327 19.387 1.00 95.06 94 PHE A N 1
ATOM 760 C CA . PHE A 1 94 ? -17.516 -4.609 18.769 1.00 95.06 94 PHE A CA 1
ATOM 761 C C . PHE A 1 94 ? -18.773 -4.523 17.894 1.00 95.06 94 PHE A C 1
ATOM 763 O O . PHE A 1 94 ? -18.863 -5.213 16.884 1.00 95.06 94 PHE A O 1
ATOM 770 N N . ASN A 1 95 ? -19.710 -3.631 18.233 1.00 95.25 95 ASN A N 1
ATOM 771 C CA . ASN A 1 95 ? -20.966 -3.465 17.498 1.00 95.25 95 ASN A CA 1
ATOM 772 C C . ASN A 1 95 ? -20.772 -2.941 16.069 1.00 95.25 95 ASN A C 1
ATOM 774 O O . ASN A 1 95 ? -21.633 -3.166 15.225 1.00 95.25 95 ASN A O 1
ATOM 778 N N . TYR A 1 96 ? -19.648 -2.275 15.791 1.00 97.31 96 TYR A N 1
ATOM 779 C CA . TYR A 1 96 ? -19.335 -1.767 14.455 1.00 97.31 96 TYR A CA 1
ATOM 780 C C . TYR A 1 96 ? -18.648 -2.828 13.575 1.00 97.31 96 TYR A C 1
ATOM 782 O O . TYR A 1 96 ? -18.482 -2.621 12.373 1.00 97.31 96 TYR A O 1
ATOM 790 N N . LEU A 1 97 ? -18.213 -3.957 14.147 1.00 97.12 97 LEU A N 1
ATOM 791 C CA . LEU A 1 97 ? -17.518 -5.020 13.422 1.00 97.12 97 LEU A CA 1
ATOM 792 C C . LEU A 1 97 ? -18.522 -5.946 12.723 1.00 97.12 97 LEU A C 1
ATOM 794 O O . LEU A 1 97 ? -19.525 -6.352 13.311 1.00 97.12 97 LEU A O 1
ATOM 798 N N . LYS A 1 98 ? -18.225 -6.350 11.482 1.00 95.81 98 LYS A N 1
ATOM 799 C CA . LYS A 1 98 ? -18.990 -7.409 10.809 1.00 95.81 98 LYS A CA 1
ATOM 800 C C . LYS A 1 98 ? -18.909 -8.723 11.587 1.00 95.81 98 LYS A C 1
ATOM 802 O O . LYS A 1 98 ? -17.914 -9.020 12.243 1.00 95.81 98 LYS A O 1
ATOM 807 N N . LYS A 1 99 ? -19.929 -9.571 11.429 1.00 91.69 99 LYS A N 1
ATOM 808 C CA . LYS A 1 99 ? -19.978 -10.906 12.057 1.00 91.69 99 LYS A CA 1
ATOM 809 C C . LYS A 1 99 ? -18.813 -11.815 11.652 1.00 91.69 99 LYS A C 1
ATOM 811 O O . LYS A 1 99 ? -18.402 -12.653 12.442 1.00 91.69 99 LYS A O 1
ATOM 816 N N . ASP A 1 100 ? -18.314 -11.656 10.432 1.00 90.75 100 ASP A N 1
ATOM 817 C CA . ASP A 1 100 ? -17.152 -12.344 9.862 1.00 90.75 100 ASP A CA 1
ATOM 818 C C . ASP A 1 100 ? -15.900 -11.448 9.822 1.00 90.75 100 ASP A C 1
ATOM 820 O O . ASP A 1 100 ? -14.902 -11.784 9.184 1.00 90.75 100 ASP A O 1
ATOM 824 N N . GLY A 1 101 ? -15.947 -10.302 10.508 1.00 93.75 101 GLY A N 1
ATOM 825 C CA . GLY A 1 101 ? -14.834 -9.374 10.604 1.00 93.75 101 GLY A CA 1
ATOM 826 C C . GLY A 1 101 ? -13.639 -9.975 11.342 1.00 93.75 101 GLY A C 1
ATOM 827 O O . GLY A 1 101 ? -13.689 -11.058 11.926 1.00 93.75 101 GLY A O 1
ATOM 828 N N . THR A 1 102 ? -12.520 -9.259 11.316 1.00 95.06 102 THR A N 1
ATOM 829 C CA . THR A 1 102 ? -11.295 -9.661 12.018 1.00 95.06 102 THR A CA 1
ATOM 830 C C . THR A 1 102 ? -10.779 -8.531 12.899 1.00 95.06 102 THR A C 1
ATOM 832 O O . THR A 1 102 ? -10.884 -7.356 12.552 1.00 95.06 102 THR A O 1
ATOM 835 N N . VAL A 1 103 ? -10.168 -8.887 14.028 1.00 95.69 103 VAL A N 1
ATOM 836 C CA . VAL A 1 103 ? -9.502 -7.954 14.940 1.00 95.69 103 VAL A CA 1
ATOM 837 C C . VAL A 1 103 ? -8.012 -8.274 15.014 1.00 95.69 103 VAL A C 1
ATOM 839 O O . VAL A 1 103 ? -7.621 -9.432 15.169 1.00 95.69 103 VAL A O 1
ATOM 842 N N . ILE A 1 104 ? -7.169 -7.244 14.926 1.00 94.38 104 ILE A N 1
ATOM 843 C CA . ILE A 1 104 ? -5.717 -7.350 15.076 1.00 94.38 104 ILE A CA 1
ATOM 844 C C . ILE A 1 104 ? -5.222 -6.420 16.192 1.00 94.38 104 ILE A C 1
ATOM 846 O O . ILE A 1 104 ? -5.296 -5.196 16.076 1.00 94.38 104 ILE A O 1
ATOM 850 N N . ASP A 1 105 ? -4.629 -6.988 17.243 1.00 92.88 105 ASP A N 1
ATOM 851 C CA . ASP A 1 105 ? -3.911 -6.229 18.275 1.00 92.88 105 ASP A CA 1
ATOM 852 C C . ASP A 1 105 ? -2.400 -6.233 18.004 1.00 92.88 105 ASP A C 1
ATOM 854 O O . ASP A 1 105 ? -1.709 -7.242 18.181 1.00 92.88 105 ASP A O 1
ATOM 858 N N . GLY A 1 106 ? -1.877 -5.088 17.565 1.00 89.00 106 GLY A N 1
ATOM 859 C CA . GLY A 1 106 ? -0.449 -4.839 17.391 1.00 89.00 106 GLY A CA 1
ATOM 860 C C . GLY A 1 106 ? 0.201 -4.025 18.514 1.00 89.00 106 GLY A C 1
ATOM 861 O O . GLY A 1 106 ? 1.423 -3.884 18.500 1.00 89.00 106 GLY A O 1
ATOM 862 N N . GLY A 1 107 ? -0.571 -3.479 19.461 1.00 79.19 107 GLY A N 1
ATOM 863 C CA . GLY A 1 107 ? -0.072 -2.625 20.547 1.00 79.19 107 GLY A CA 1
ATOM 864 C C . GLY A 1 107 ? 0.088 -3.326 21.898 1.00 79.19 107 GLY A C 1
ATOM 865 O O . GLY A 1 107 ? 0.647 -2.715 22.803 1.00 79.19 107 GLY A O 1
ATOM 866 N N . ILE A 1 108 ? -0.311 -4.604 21.992 1.00 78.75 108 ILE A N 1
ATOM 867 C CA . ILE A 1 108 ? -0.344 -5.437 23.207 1.00 78.75 108 ILE A CA 1
ATOM 868 C C . ILE A 1 108 ? -1.340 -4.869 24.228 1.00 78.75 108 ILE A C 1
ATOM 870 O O . ILE A 1 108 ? -1.183 -3.758 24.726 1.00 78.75 108 ILE A O 1
ATOM 874 N N . ASN A 1 109 ? -2.356 -5.662 24.578 1.00 85.56 109 ASN A N 1
ATOM 875 C CA . ASN A 1 109 ? -3.375 -5.318 25.576 1.00 85.56 109 ASN A CA 1
ATOM 876 C C . ASN A 1 109 ? -4.166 -4.048 25.230 1.00 85.56 109 ASN A C 1
ATOM 878 O O . ASN A 1 109 ? -4.576 -3.321 26.126 1.00 85.56 109 ASN A O 1
ATOM 882 N N . ASN A 1 110 ? -4.364 -3.719 23.953 1.00 92.75 110 ASN A N 1
ATOM 883 C CA . ASN A 1 110 ? -5.052 -2.474 23.581 1.00 92.75 110 ASN A CA 1
ATOM 884 C C . ASN A 1 110 ? -6.574 -2.543 23.785 1.00 92.75 110 ASN A C 1
ATOM 886 O O . ASN A 1 110 ? -7.211 -1.519 24.050 1.00 92.75 110 ASN A O 1
ATOM 890 N N . PHE A 1 111 ? -7.136 -3.743 23.663 1.00 94.19 111 PHE A N 1
ATOM 891 C CA . PHE A 1 111 ? -8.559 -4.024 23.814 1.00 94.19 111 PHE A CA 1
ATOM 892 C C . PHE A 1 111 ? -8.894 -4.383 25.258 1.00 94.19 111 PHE A C 1
ATOM 894 O O . PHE A 1 111 ? -8.093 -5.019 25.942 1.00 94.19 111 PHE A O 1
ATOM 901 N N . SER A 1 112 ? -10.072 -3.966 25.719 1.00 94.44 112 SER A N 1
ATOM 902 C CA . SER A 1 112 ? -10.562 -4.306 27.049 1.00 94.44 112 SER A CA 1
ATOM 903 C C . SER A 1 112 ? -10.853 -5.802 27.164 1.00 94.44 112 SER A C 1
ATOM 905 O O . SER A 1 112 ? -11.122 -6.491 26.175 1.00 94.44 112 SER A O 1
ATOM 907 N N . LYS A 1 113 ? -10.850 -6.302 28.402 1.00 92.06 113 LYS A N 1
ATOM 908 C CA . LYS A 1 113 ? -11.222 -7.686 28.707 1.00 92.06 113 LYS A CA 1
ATOM 909 C C . LYS A 1 113 ? -12.602 -8.044 28.143 1.00 92.06 113 LYS A C 1
ATOM 911 O O . LYS A 1 113 ? -12.738 -9.082 27.507 1.00 92.06 113 LYS A O 1
ATOM 916 N N . ASP A 1 114 ? -13.580 -7.158 28.310 1.00 94.06 114 ASP A N 1
ATOM 917 C CA . ASP A 1 114 ? -14.949 -7.384 27.844 1.00 94.06 114 ASP A CA 1
ATOM 918 C C . ASP A 1 114 ? -15.020 -7.469 26.314 1.00 94.06 114 ASP A C 1
ATOM 920 O O . ASP A 1 114 ? -15.695 -8.344 25.780 1.00 94.06 114 ASP A O 1
ATOM 924 N N . PHE A 1 115 ? -14.277 -6.619 25.589 1.00 94.94 115 PHE A N 1
ATOM 925 C CA . PHE A 1 115 ? -14.202 -6.711 24.127 1.00 94.94 115 PHE A CA 1
ATOM 926 C C . PHE A 1 115 ? -13.620 -8.064 23.699 1.00 94.94 115 PHE A C 1
ATOM 928 O O . PHE A 1 115 ? -14.150 -8.715 22.799 1.00 94.94 115 PHE A O 1
ATOM 935 N N . ILE A 1 116 ? -12.534 -8.499 24.349 1.00 91.19 116 ILE A N 1
ATOM 936 C CA . ILE A 1 116 ? -11.882 -9.780 24.051 1.00 91.19 116 ILE A CA 1
ATOM 937 C C . ILE A 1 116 ? -12.850 -10.941 24.309 1.00 91.19 116 ILE A C 1
ATOM 939 O O . ILE A 1 116 ? -12.988 -11.813 23.453 1.00 91.19 116 ILE A O 1
ATOM 943 N N . GLU A 1 117 ? -13.545 -10.952 25.448 1.00 92.25 117 GLU A N 1
ATOM 944 C CA . GLU A 1 117 ? -14.522 -11.996 25.776 1.00 92.25 117 GLU A CA 1
ATOM 945 C C . GLU A 1 117 ? -15.663 -12.048 24.753 1.00 92.25 117 GLU A C 1
ATOM 947 O O . GLU A 1 117 ? -15.990 -13.128 24.259 1.00 92.25 117 GLU A O 1
ATOM 952 N N . VAL A 1 118 ? -16.228 -10.897 24.377 1.00 93.19 118 VAL A N 1
ATOM 953 C CA . VAL A 1 118 ? -17.288 -10.822 23.360 1.00 93.19 118 VAL A CA 1
ATOM 954 C C . VAL A 1 118 ? -16.792 -11.341 22.007 1.00 93.19 118 VAL A C 1
ATOM 956 O O . VAL A 1 118 ? -17.477 -12.152 21.380 1.00 93.19 118 VAL A O 1
ATOM 959 N N . ALA A 1 119 ? -15.596 -10.940 21.572 1.00 90.38 119 ALA A N 1
ATOM 960 C CA . ALA A 1 119 ? -15.036 -11.364 20.293 1.00 90.38 119 ALA A CA 1
ATOM 961 C C . ALA A 1 119 ? -14.764 -12.873 20.236 1.00 90.38 119 ALA A C 1
ATOM 963 O O . ALA A 1 119 ? -15.168 -13.534 19.276 1.00 90.38 119 ALA A O 1
ATOM 964 N N . LEU A 1 120 ? -14.145 -13.429 21.282 1.00 88.12 120 LEU A N 1
ATOM 965 C CA . LEU A 1 120 ? -13.849 -14.860 21.365 1.00 88.12 120 LEU A CA 1
ATOM 966 C C . LEU A 1 120 ? -15.128 -15.703 21.443 1.00 88.12 120 LEU A C 1
ATOM 968 O O . LEU A 1 120 ? -15.232 -16.717 20.754 1.00 88.12 120 LEU A O 1
ATOM 972 N N . ASN A 1 121 ? -16.124 -15.268 22.221 1.00 91.69 121 ASN A N 1
ATOM 973 C CA . ASN A 1 121 ? -17.406 -15.970 22.336 1.00 91.69 121 ASN A CA 1
ATOM 974 C C . ASN A 1 121 ? -18.248 -15.891 21.054 1.00 91.69 121 ASN A C 1
ATOM 976 O O . ASN A 1 121 ? -19.064 -16.775 20.801 1.00 91.69 121 ASN A O 1
ATOM 980 N N . SER A 1 122 ? -18.039 -14.859 20.235 1.00 88.44 122 SER A N 1
ATOM 981 C CA . SER A 1 122 ? -18.723 -14.687 18.948 1.00 88.44 122 SER A CA 1
ATOM 982 C C . SER A 1 122 ? -18.057 -15.454 17.799 1.00 88.44 122 SER A C 1
ATOM 984 O O . SER A 1 122 ? -18.558 -15.416 16.678 1.00 88.44 122 SER A O 1
ATOM 986 N N . GLY A 1 123 ? -16.937 -16.144 18.052 1.00 85.56 123 GLY A N 1
ATOM 987 C CA . GLY A 1 123 ? -16.199 -16.895 17.032 1.00 85.56 123 GLY A CA 1
ATOM 988 C C . GLY A 1 123 ? -15.442 -16.021 16.026 1.00 85.56 123 GLY A C 1
ATOM 989 O O . GLY A 1 123 ? -15.010 -16.523 14.990 1.00 85.56 123 GLY A O 1
ATOM 990 N N . ILE A 1 124 ? -15.274 -14.728 16.320 1.00 89.12 124 ILE A N 1
ATOM 991 C CA . ILE A 1 124 ? -14.541 -13.790 15.468 1.00 89.12 124 ILE A CA 1
ATOM 992 C C . ILE A 1 124 ? -13.036 -14.029 15.590 1.00 89.12 124 ILE A C 1
ATOM 994 O O . ILE A 1 124 ? -12.505 -14.321 16.664 1.00 89.12 124 ILE A O 1
ATOM 998 N N . SER A 1 125 ? -12.328 -13.867 14.472 1.00 87.69 125 SER A N 1
ATOM 999 C CA . SER A 1 125 ? -10.873 -13.972 14.448 1.00 87.69 125 SER A CA 1
ATOM 1000 C C . SER A 1 125 ? -10.243 -12.796 15.197 1.00 87.69 125 SER A C 1
ATOM 1002 O O . SER A 1 125 ? -10.291 -11.653 14.740 1.00 87.69 125 SER A O 1
ATOM 1004 N N . PHE A 1 126 ? -9.640 -13.079 16.352 1.00 91.62 126 PHE A N 1
ATOM 1005 C CA . PHE A 1 126 ? -8.862 -12.119 17.130 1.00 91.62 126 PHE A CA 1
ATOM 1006 C C . PHE A 1 126 ? -7.394 -12.540 17.119 1.00 91.62 126 PHE A C 1
ATOM 1008 O O . PHE A 1 126 ? -7.013 -13.560 17.695 1.00 91.62 126 PHE A O 1
ATOM 1015 N N . ILE A 1 127 ? -6.547 -11.728 16.490 1.00 90.81 127 ILE A N 1
ATOM 1016 C CA . ILE A 1 127 ? -5.135 -12.037 16.279 1.00 90.81 127 ILE A CA 1
ATOM 1017 C C . ILE A 1 127 ? -4.265 -10.995 16.973 1.00 90.81 127 ILE A C 1
ATOM 1019 O O . ILE A 1 127 ? -4.382 -9.797 16.735 1.00 90.81 127 ILE A O 1
ATOM 1023 N N . ARG A 1 128 ? -3.310 -11.447 17.782 1.00 88.94 128 ARG A N 1
ATOM 1024 C CA . ARG A 1 128 ? -2.198 -10.593 18.206 1.00 88.94 128 ARG A CA 1
ATOM 1025 C C . ARG A 1 128 ? -1.100 -10.627 17.150 1.00 88.94 128 ARG A C 1
ATOM 1027 O O . ARG A 1 128 ? -0.760 -11.697 16.645 1.00 88.94 128 ARG A O 1
ATOM 1034 N N . LEU A 1 129 ? -0.502 -9.477 16.851 1.00 86.38 129 LEU A N 1
ATOM 1035 C CA . LEU A 1 129 ? 0.659 -9.430 15.970 1.00 86.38 129 LEU A CA 1
ATOM 1036 C C . LEU A 1 129 ? 1.833 -10.200 16.590 1.00 86.38 129 LEU A C 1
ATOM 1038 O O . LEU A 1 129 ? 2.299 -9.884 17.687 1.00 86.38 129 LEU A O 1
ATOM 1042 N N . ASP A 1 130 ? 2.335 -11.182 15.850 1.00 85.81 130 ASP A N 1
ATOM 1043 C CA . ASP A 1 130 ? 3.501 -11.972 16.223 1.00 85.81 130 ASP A CA 1
ATOM 1044 C C . ASP A 1 130 ? 4.739 -11.483 15.467 1.00 85.81 130 ASP A C 1
ATOM 1046 O O . ASP A 1 130 ? 4.838 -11.604 14.244 1.00 85.81 130 ASP A O 1
ATOM 1050 N N . THR A 1 131 ? 5.706 -10.927 16.192 1.00 82.38 131 THR A N 1
ATOM 1051 C CA . THR A 1 131 ? 6.922 -10.353 15.604 1.00 82.38 131 THR A CA 1
ATOM 1052 C C . THR A 1 131 ? 7.910 -11.399 15.099 1.00 82.38 131 THR A C 1
ATOM 1054 O O . THR A 1 131 ? 8.832 -11.036 14.369 1.00 82.38 131 THR A O 1
ATOM 1057 N N . ARG A 1 132 ? 7.723 -12.695 15.392 1.00 85.38 132 ARG A N 1
ATOM 1058 C CA . ARG A 1 132 ? 8.600 -13.766 14.881 1.00 85.38 132 ARG A CA 1
ATOM 1059 C C . ARG A 1 132 ? 8.642 -13.791 13.354 1.00 85.38 132 ARG A C 1
ATOM 1061 O O . ARG A 1 132 ? 9.688 -14.074 12.774 1.00 85.38 132 ARG A O 1
ATOM 1068 N N . ILE A 1 133 ? 7.550 -13.405 12.689 1.00 83.25 133 ILE A N 1
ATOM 1069 C CA . ILE A 1 133 ? 7.513 -13.320 11.224 1.00 83.25 133 ILE A CA 1
ATOM 1070 C C . ILE A 1 133 ? 8.431 -12.222 10.667 1.00 83.25 133 ILE A C 1
ATOM 1072 O O . ILE A 1 133 ? 8.909 -12.335 9.540 1.00 83.25 133 ILE A O 1
ATOM 1076 N N . ALA A 1 134 ? 8.726 -11.175 11.447 1.00 82.31 134 ALA A N 1
ATOM 1077 C CA . ALA A 1 134 ? 9.566 -10.066 11.000 1.00 82.31 134 ALA A CA 1
ATOM 1078 C C . ALA A 1 134 ? 10.986 -10.532 10.646 1.00 82.31 134 ALA A C 1
ATOM 1080 O O . ALA A 1 134 ? 11.580 -10.014 9.704 1.00 82.31 134 ALA A O 1
ATOM 1081 N N . PHE A 1 135 ? 11.502 -11.551 11.343 1.00 82.94 135 PHE A N 1
ATOM 1082 C CA . PHE A 1 135 ? 12.796 -12.150 11.020 1.00 82.94 135 PHE A CA 1
ATOM 1083 C C . PHE A 1 135 ? 12.796 -12.785 9.625 1.00 82.94 135 PHE A C 1
ATOM 1085 O O . PHE A 1 135 ? 13.698 -12.528 8.834 1.00 82.94 135 PHE A O 1
ATOM 1092 N N . HIS A 1 136 ? 11.750 -13.541 9.279 1.00 82.69 136 HIS A N 1
ATOM 1093 C CA . HIS A 1 136 ? 11.624 -14.138 7.947 1.00 82.69 136 HIS A CA 1
ATOM 1094 C C . HIS A 1 136 ? 11.562 -13.077 6.842 1.00 82.69 136 HIS A C 1
ATOM 1096 O O . HIS A 1 136 ? 12.212 -13.235 5.811 1.00 82.69 136 HIS A O 1
ATOM 1102 N N . TYR A 1 137 ? 10.855 -11.968 7.075 1.00 81.44 137 TYR A N 1
ATOM 1103 C CA . TYR A 1 137 ? 10.857 -10.836 6.144 1.00 81.44 137 TYR A CA 1
ATOM 1104 C C . TYR A 1 137 ? 12.237 -10.179 6.020 1.00 81.44 137 TYR A C 1
ATOM 1106 O O . TYR A 1 137 ? 12.646 -9.836 4.914 1.00 81.44 137 TYR A O 1
ATOM 1114 N N . ALA A 1 138 ? 12.986 -10.040 7.117 1.00 81.25 138 ALA A N 1
ATOM 1115 C CA . ALA A 1 138 ? 14.341 -9.489 7.076 1.00 81.25 138 ALA A CA 1
ATOM 1116 C C . ALA A 1 138 ? 15.292 -10.363 6.235 1.00 81.25 138 ALA A C 1
ATOM 1118 O O . ALA A 1 138 ? 16.096 -9.843 5.454 1.00 81.25 138 ALA A O 1
ATOM 1119 N N . LEU A 1 139 ? 15.144 -11.690 6.326 1.00 84.06 139 LEU A N 1
ATOM 1120 C CA . LEU A 1 139 ? 15.918 -12.648 5.538 1.00 84.06 139 LEU A CA 1
ATOM 1121 C C . LEU A 1 139 ? 15.552 -12.670 4.046 1.00 84.06 139 LEU A C 1
ATOM 1123 O O . LEU A 1 139 ? 16.330 -13.209 3.265 1.00 84.06 139 LEU A O 1
ATOM 1127 N N . MET A 1 140 ? 14.429 -12.080 3.609 1.00 77.94 140 MET A N 1
ATOM 1128 C CA . MET A 1 140 ? 14.079 -12.051 2.177 1.00 77.94 140 MET A CA 1
ATOM 1129 C C . MET A 1 140 ? 15.154 -11.363 1.329 1.00 77.94 140 MET A C 1
ATOM 1131 O O . MET A 1 140 ? 15.375 -11.770 0.194 1.00 77.94 140 MET A O 1
ATOM 1135 N N . SER A 1 141 ? 15.855 -10.372 1.886 1.00 69.12 141 SER A N 1
ATOM 1136 C CA . SER A 1 141 ? 16.981 -9.709 1.211 1.00 69.12 141 SER A CA 1
ATOM 1137 C C . SER A 1 141 ? 18.189 -10.629 0.988 1.00 69.12 141 SER A C 1
ATOM 1139 O O . SER A 1 141 ? 19.004 -10.367 0.109 1.00 69.12 141 SER A O 1
ATOM 1141 N N . LEU A 1 142 ? 18.286 -11.720 1.753 1.00 79.06 142 LEU A N 1
ATOM 1142 C CA . LEU A 1 142 ? 19.301 -12.764 1.611 1.00 79.06 142 LEU A CA 1
ATOM 1143 C C . LEU A 1 142 ? 18.828 -13.919 0.721 1.00 79.06 142 LEU A C 1
ATOM 1145 O O . LEU A 1 142 ? 19.520 -14.935 0.625 1.00 79.06 142 LEU A O 1
ATOM 1149 N N . ASN A 1 143 ? 17.648 -13.816 0.100 1.00 80.94 143 ASN A N 1
ATOM 1150 C CA . ASN A 1 143 ? 17.177 -14.886 -0.763 1.00 80.94 143 ASN A CA 1
ATOM 1151 C C . ASN A 1 143 ? 18.115 -15.032 -1.980 1.00 80.94 143 ASN A C 1
ATOM 1153 O O . ASN A 1 143 ? 18.665 -14.065 -2.515 1.00 80.94 143 ASN A O 1
ATOM 1157 N N . LEU A 1 144 ? 18.322 -16.277 -2.410 1.00 83.69 144 LEU A N 1
ATOM 1158 C CA . LEU A 1 144 ? 19.227 -16.577 -3.517 1.00 83.69 144 LEU A CA 1
ATOM 1159 C C . LEU A 1 144 ? 18.782 -15.876 -4.808 1.00 83.69 144 LEU A C 1
ATOM 1161 O O . LEU A 1 144 ? 19.617 -15.428 -5.583 1.00 83.69 144 LEU A O 1
ATOM 1165 N N . GLU A 1 145 ? 17.475 -15.730 -5.015 1.00 82.25 145 GLU A N 1
ATOM 1166 C CA . GLU A 1 145 ? 16.908 -15.072 -6.194 1.00 82.25 145 GLU A CA 1
ATOM 1167 C C . GLU A 1 145 ? 17.273 -13.579 -6.286 1.00 82.25 145 GLU A C 1
ATOM 1169 O O . GLU A 1 145 ? 17.576 -13.094 -7.373 1.00 82.25 145 GLU A O 1
ATOM 1174 N N . THR A 1 146 ? 17.364 -12.858 -5.163 1.00 83.94 146 THR A N 1
ATOM 1175 C CA . THR A 1 146 ? 17.829 -11.459 -5.122 1.00 83.94 146 THR A CA 1
ATOM 1176 C C . THR A 1 146 ? 19.289 -11.392 -5.549 1.00 83.94 146 THR A C 1
ATOM 1178 O O . THR A 1 146 ? 19.645 -10.573 -6.393 1.00 83.94 146 THR A O 1
ATOM 1181 N N . PHE A 1 147 ? 20.138 -12.293 -5.046 1.00 85.69 147 PHE A N 1
ATOM 1182 C CA . PHE A 1 147 ? 21.530 -12.368 -5.497 1.00 85.69 147 PHE A CA 1
ATOM 1183 C C . PHE A 1 147 ? 21.639 -12.723 -6.983 1.00 85.69 147 PHE A C 1
ATOM 1185 O O . PHE A 1 147 ? 22.410 -12.095 -7.707 1.00 85.69 147 PHE A O 1
ATOM 1192 N N . ARG A 1 148 ? 20.846 -13.688 -7.465 1.00 88.44 148 ARG A N 1
ATOM 1193 C CA . ARG A 1 148 ? 20.834 -14.086 -8.881 1.00 88.44 148 ARG A CA 1
ATOM 1194 C C . ARG A 1 148 ? 20.387 -12.952 -9.787 1.00 88.44 148 ARG A C 1
ATOM 1196 O O . ARG A 1 148 ? 20.956 -12.824 -10.869 1.00 88.44 148 ARG A O 1
ATOM 1203 N N . PHE A 1 149 ? 19.433 -12.129 -9.353 1.00 91.56 149 PHE A N 1
ATOM 1204 C CA . PHE A 1 149 ? 19.044 -10.925 -10.076 1.00 91.56 149 PHE A CA 1
ATOM 1205 C C . PHE A 1 149 ? 20.241 -9.986 -10.254 1.00 91.56 149 PHE A C 1
ATOM 1207 O O . PHE A 1 149 ? 20.550 -9.606 -11.381 1.00 91.56 149 PHE A O 1
ATOM 1214 N N . PHE A 1 150 ? 20.968 -9.662 -9.182 1.00 91.12 150 PHE A N 1
ATOM 1215 C CA . PHE A 1 150 ? 22.103 -8.740 -9.286 1.00 91.12 150 PHE A CA 1
ATOM 1216 C C . PHE A 1 150 ? 23.315 -9.319 -10.030 1.00 91.12 150 PHE A C 1
ATOM 1218 O O . PHE A 1 150 ? 24.022 -8.568 -10.692 1.00 91.12 150 PHE A O 1
ATOM 1225 N N . ASP A 1 151 ? 23.548 -10.631 -9.956 1.00 92.00 151 ASP A N 1
ATOM 1226 C CA . ASP A 1 151 ? 24.671 -11.287 -10.645 1.00 92.00 151 ASP A CA 1
ATOM 1227 C C . ASP A 1 151 ? 24.389 -11.570 -12.132 1.00 92.00 151 ASP A C 1
ATOM 1229 O O . ASP A 1 151 ? 25.286 -11.463 -12.966 1.00 92.00 151 ASP A O 1
ATOM 1233 N N . ASN A 1 152 ? 23.154 -11.948 -12.483 1.00 94.25 152 ASN A N 1
ATOM 1234 C CA . ASN A 1 152 ? 22.833 -12.432 -13.832 1.00 94.25 152 ASN A CA 1
ATOM 1235 C C . ASN A 1 152 ? 21.997 -11.452 -14.651 1.00 94.25 152 ASN A C 1
ATOM 1237 O O . ASN A 1 152 ? 22.188 -11.364 -15.865 1.00 94.25 152 ASN A O 1
ATOM 1241 N N . VAL A 1 153 ? 21.074 -10.733 -14.007 1.00 96.06 153 VAL A N 1
ATOM 1242 C CA . VAL A 1 153 ? 20.068 -9.905 -14.681 1.00 96.06 153 VAL A CA 1
ATOM 1243 C C . VAL A 1 153 ? 20.507 -8.448 -14.751 1.00 96.06 153 VAL A C 1
ATOM 1245 O O . VAL A 1 153 ? 20.508 -7.861 -15.829 1.00 96.06 153 VAL A O 1
ATOM 1248 N N . PHE A 1 154 ? 20.894 -7.866 -13.621 1.00 96.38 154 PHE A N 1
ATOM 1249 C CA . PHE A 1 154 ? 21.186 -6.444 -13.483 1.00 96.38 154 PHE A CA 1
ATOM 1250 C C . PHE A 1 154 ? 22.519 -6.053 -14.120 1.00 96.38 154 PHE A C 1
ATOM 1252 O O . PHE A 1 154 ? 23.568 -6.579 -13.757 1.00 96.38 154 PHE A O 1
ATOM 1259 N N . GLY A 1 155 ? 22.501 -5.057 -15.007 1.00 97.00 155 GLY A N 1
ATOM 1260 C CA . GLY A 1 155 ? 23.726 -4.382 -15.422 1.00 97.00 155 GLY A CA 1
ATOM 1261 C C . GLY A 1 155 ? 23.742 -3.925 -16.872 1.00 97.00 155 GLY A C 1
ATOM 1262 O O . GLY A 1 155 ? 22.721 -3.852 -17.559 1.00 97.00 155 GLY A O 1
ATOM 1263 N N . THR A 1 156 ? 24.950 -3.599 -17.324 1.00 97.25 156 THR A N 1
ATOM 1264 C CA . THR A 1 156 ? 25.234 -3.202 -18.703 1.00 97.25 156 THR A CA 1
ATOM 1265 C C . THR A 1 156 ? 26.380 -4.012 -19.260 1.00 97.25 156 THR A C 1
ATOM 1267 O O . THR A 1 156 ? 27.340 -4.293 -18.543 1.00 97.25 156 THR A O 1
ATOM 1270 N N . ARG A 1 157 ? 26.322 -4.314 -20.551 1.00 96.44 157 ARG A N 1
ATOM 1271 C CA . ARG A 1 157 ? 27.363 -5.056 -21.253 1.00 96.44 157 ARG A CA 1
ATOM 1272 C C . ARG A 1 157 ? 27.423 -4.601 -22.696 1.00 96.44 157 ARG A C 1
ATOM 1274 O O . ARG A 1 157 ? 26.394 -4.345 -23.307 1.00 96.44 157 ARG A O 1
ATOM 1281 N N . GLU A 1 158 ? 28.624 -4.528 -23.237 1.00 97.12 158 GLU A N 1
ATOM 1282 C CA . GLU A 1 158 ? 28.822 -4.365 -24.669 1.00 97.12 158 GLU A CA 1
ATOM 1283 C C . GLU A 1 158 ? 28.897 -5.750 -25.321 1.00 97.12 158 GLU A C 1
ATOM 1285 O O . GLU A 1 158 ? 29.673 -6.608 -24.891 1.00 97.12 158 GLU A O 1
ATOM 1290 N N . ILE A 1 159 ? 28.040 -5.993 -26.308 1.00 95.81 159 ILE A N 1
ATOM 1291 C CA . ILE A 1 159 ? 27.955 -7.247 -27.061 1.00 95.81 159 ILE A CA 1
ATOM 1292 C C . ILE A 1 159 ? 28.029 -6.866 -28.533 1.00 95.81 159 ILE A C 1
ATOM 1294 O O . ILE A 1 159 ? 27.193 -6.098 -28.990 1.00 95.81 159 ILE A O 1
ATOM 1298 N N . GLU A 1 160 ? 29.032 -7.354 -29.265 1.00 94.06 160 GLU A N 1
ATOM 1299 C CA . GLU A 1 160 ? 29.248 -6.977 -30.674 1.00 94.06 160 GLU A CA 1
ATOM 1300 C C . GLU A 1 160 ? 29.257 -5.448 -30.892 1.00 94.06 160 GLU A C 1
ATOM 1302 O O . GLU A 1 160 ? 28.634 -4.937 -31.817 1.00 94.06 160 GLU A O 1
ATOM 1307 N N . GLN A 1 161 ? 29.923 -4.701 -29.996 1.00 96.06 161 GLN A N 1
ATOM 1308 C CA . GLN A 1 161 ? 29.981 -3.223 -29.990 1.00 96.06 161 GLN A CA 1
ATOM 1309 C C . GLN A 1 161 ? 28.627 -2.525 -29.760 1.00 96.06 161 GLN A C 1
ATOM 1311 O O . GLN A 1 161 ? 28.504 -1.305 -29.875 1.00 96.06 161 GLN A O 1
ATOM 1316 N N . ILE A 1 162 ? 27.594 -3.285 -29.396 1.00 97.56 162 ILE A N 1
ATOM 1317 C CA . ILE A 1 162 ? 26.264 -2.783 -29.073 1.00 97.56 162 ILE A CA 1
ATOM 1318 C C . ILE A 1 162 ? 26.107 -2.779 -27.559 1.00 97.56 162 ILE A C 1
ATOM 1320 O O . ILE A 1 162 ? 26.205 -3.811 -26.888 1.00 97.56 162 ILE A O 1
ATOM 1324 N N . ARG A 1 163 ? 25.819 -1.603 -27.006 1.00 97.75 163 ARG A N 1
ATOM 1325 C CA . ARG A 1 163 ? 25.513 -1.468 -25.586 1.00 97.75 163 ARG A CA 1
ATOM 1326 C C . ARG A 1 163 ? 24.151 -2.091 -25.287 1.00 97.75 163 ARG A C 1
ATOM 1328 O O . ARG A 1 163 ? 23.120 -1.648 -25.793 1.00 97.75 163 ARG A O 1
ATOM 1335 N N . CYS A 1 164 ? 24.176 -3.105 -24.433 1.00 98.12 164 CYS A N 1
ATOM 1336 C CA . CYS A 1 164 ? 23.009 -3.795 -23.914 1.00 98.12 164 CYS A CA 1
ATOM 1337 C C . CYS A 1 164 ? 22.786 -3.438 -22.441 1.00 98.12 164 CYS A C 1
ATOM 1339 O O . CYS A 1 164 ? 23.746 -3.271 -21.677 1.00 98.12 164 CYS A O 1
ATOM 1341 N N . VAL A 1 165 ? 21.520 -3.346 -22.036 1.00 98.06 165 VAL A N 1
ATOM 1342 C CA . VAL A 1 165 ? 21.102 -3.050 -20.658 1.00 98.06 165 VAL A CA 1
ATOM 1343 C C . VAL A 1 165 ? 20.019 -4.025 -20.192 1.00 98.06 165 VAL A C 1
ATOM 1345 O O . VAL A 1 165 ? 19.205 -4.477 -20.999 1.00 98.06 165 VAL A O 1
ATOM 1348 N N . ALA A 1 166 ? 20.004 -4.343 -18.896 1.00 97.38 166 ALA A N 1
ATOM 1349 C CA . ALA A 1 166 ? 18.991 -5.199 -18.276 1.00 97.38 166 ALA A CA 1
ATOM 1350 C C . ALA A 1 166 ? 18.816 -4.901 -16.774 1.00 97.38 166 ALA A C 1
ATOM 1352 O O . ALA A 1 166 ? 19.600 -4.165 -16.166 1.00 97.38 166 ALA A O 1
ATOM 1353 N N . GLY A 1 167 ? 17.754 -5.454 -16.180 1.00 93.81 167 GLY A N 1
ATOM 1354 C CA . GLY A 1 167 ? 17.486 -5.377 -14.738 1.00 93.81 167 GLY A CA 1
ATOM 1355 C C . GLY A 1 167 ? 17.182 -3.975 -14.202 1.00 93.81 167 GLY A C 1
ATOM 1356 O O . GLY A 1 167 ? 17.497 -3.677 -13.058 1.00 93.81 167 GLY A O 1
ATOM 1357 N N . GLY A 1 168 ? 16.583 -3.095 -15.006 1.00 93.31 168 GLY A N 1
ATOM 1358 C CA . GLY A 1 168 ? 16.215 -1.742 -14.565 1.00 93.31 168 GLY A CA 1
ATOM 1359 C C . GLY A 1 168 ? 17.319 -0.691 -14.721 1.00 93.31 168 GLY A C 1
ATOM 1360 O O . GLY A 1 168 ? 17.150 0.437 -14.261 1.00 93.31 168 GLY A O 1
ATOM 1361 N N . ILE A 1 169 ? 18.428 -1.013 -15.399 1.00 96.44 169 ILE A N 1
ATOM 1362 C CA . ILE A 1 169 ? 19.374 0.014 -15.841 1.00 96.44 169 ILE A CA 1
ATOM 1363 C C . ILE A 1 169 ? 18.721 0.917 -16.893 1.00 96.44 169 ILE A C 1
ATOM 1365 O O . ILE A 1 169 ? 18.200 0.447 -17.905 1.00 96.44 169 ILE A O 1
ATOM 1369 N N . LEU A 1 170 ? 18.822 2.231 -16.683 1.00 95.19 170 LEU A N 1
ATOM 1370 C CA . LEU A 1 170 ? 18.399 3.235 -17.653 1.00 95.19 170 LEU A CA 1
ATOM 1371 C C . LEU A 1 170 ? 19.287 3.180 -18.911 1.00 95.19 170 LEU A C 1
ATOM 1373 O O . LEU A 1 170 ? 20.456 3.580 -18.893 1.00 95.19 170 LEU A O 1
ATOM 1377 N N . GLY A 1 171 ? 18.720 2.679 -20.008 1.00 94.69 171 GLY A N 1
ATOM 1378 C CA . GLY A 1 171 ? 19.352 2.699 -21.325 1.00 94.69 171 GLY A CA 1
ATOM 1379 C C . GLY A 1 171 ? 19.391 4.107 -21.913 1.00 94.69 171 GLY A C 1
ATOM 1380 O O . GLY A 1 171 ? 18.448 4.885 -21.755 1.00 94.69 171 GLY A O 1
ATOM 1381 N N . LYS A 1 172 ? 20.478 4.431 -22.618 1.00 96.19 172 LYS A N 1
ATOM 1382 C CA . LYS A 1 172 ? 20.524 5.601 -23.501 1.00 96.19 172 LYS A CA 1
ATOM 1383 C C . LYS A 1 172 ? 19.608 5.356 -24.695 1.00 96.19 172 LYS A C 1
ATOM 1385 O O . LYS A 1 172 ? 19.280 4.217 -25.017 1.00 96.19 172 LYS A O 1
ATOM 1390 N N . HIS A 1 173 ? 19.216 6.429 -25.369 1.00 96.94 173 HIS A N 1
ATOM 1391 C CA . HIS A 1 173 ? 18.471 6.314 -26.614 1.00 96.94 173 HIS A CA 1
ATOM 1392 C C . HIS A 1 173 ? 19.230 5.422 -27.614 1.00 96.94 173 HIS A C 1
ATOM 1394 O O . HIS A 1 173 ? 20.387 5.707 -27.924 1.00 96.94 173 HIS A O 1
ATOM 1400 N N . GLY A 1 174 ? 18.592 4.347 -28.083 1.00 96.50 174 GLY A N 1
ATOM 1401 C CA . GLY A 1 174 ? 19.184 3.397 -29.033 1.00 96.50 174 GLY A CA 1
ATOM 1402 C C . GLY A 1 174 ? 19.972 2.230 -28.424 1.00 96.50 174 GLY A C 1
ATOM 1403 O O . GLY A 1 174 ? 20.450 1.381 -29.180 1.00 96.50 174 GLY A O 1
ATOM 1404 N N . ASP A 1 175 ? 20.099 2.149 -27.094 1.00 98.25 175 ASP A N 1
ATOM 1405 C CA . ASP A 1 175 ? 20.639 0.954 -26.430 1.00 98.25 175 ASP A CA 1
ATOM 1406 C C . ASP A 1 175 ? 19.669 -0.229 -26.574 1.00 98.25 175 ASP A C 1
ATOM 1408 O O . ASP A 1 175 ? 18.447 -0.057 -26.536 1.00 98.25 175 ASP A O 1
ATOM 1412 N N . VAL A 1 176 ? 20.204 -1.446 -26.681 1.00 98.31 176 VAL A N 1
ATOM 1413 C CA . VAL A 1 176 ? 19.385 -2.665 -26.756 1.00 98.31 176 VAL A CA 1
ATOM 1414 C C . VAL A 1 176 ? 19.037 -3.145 -25.347 1.00 98.31 176 VAL A C 1
ATOM 1416 O O . VAL A 1 176 ? 19.898 -3.253 -24.476 1.00 98.31 176 VAL A O 1
ATOM 1419 N N . ILE A 1 177 ? 17.766 -3.451 -25.113 1.00 98.44 177 ILE A N 1
ATOM 1420 C CA . ILE A 1 177 ? 17.277 -3.979 -23.838 1.00 98.44 177 ILE A CA 1
ATOM 1421 C C . ILE A 1 177 ? 17.170 -5.496 -23.956 1.00 98.44 177 ILE A C 1
ATOM 1423 O O . ILE A 1 177 ? 16.505 -6.006 -24.861 1.00 98.44 177 ILE A O 1
ATOM 1427 N N . VAL A 1 178 ? 17.794 -6.214 -23.026 1.00 98.25 178 VAL A N 1
ATOM 1428 C CA . VAL A 1 178 ? 17.736 -7.680 -22.930 1.00 98.25 178 VAL A CA 1
ATOM 1429 C C . VAL A 1 178 ? 17.125 -8.111 -21.599 1.00 98.25 178 VAL A C 1
ATOM 1431 O O . VAL A 1 178 ? 17.004 -7.313 -20.670 1.00 98.25 178 VAL A O 1
ATOM 1434 N N . ASP A 1 179 ? 16.697 -9.366 -21.515 1.00 96.88 179 ASP A N 1
ATOM 1435 C CA . ASP A 1 179 ? 16.081 -9.932 -20.312 1.00 96.88 179 ASP A CA 1
ATOM 1436 C C . ASP A 1 179 ? 17.063 -10.077 -19.145 1.00 96.88 179 ASP A C 1
ATOM 1438 O O . ASP A 1 179 ? 16.702 -9.782 -18.009 1.00 96.88 179 ASP A O 1
ATOM 1442 N N . GLN A 1 180 ? 18.303 -10.490 -19.421 1.00 96.69 180 GLN A N 1
ATOM 1443 C CA . GLN A 1 180 ? 19.368 -10.637 -18.431 1.00 96.69 180 GLN A CA 1
ATOM 1444 C C . GLN A 1 180 ? 20.741 -10.349 -19.042 1.00 96.69 180 GLN A C 1
ATOM 1446 O O . GLN A 1 180 ? 20.977 -10.639 -20.212 1.00 96.69 180 GLN A O 1
ATOM 1451 N N . ILE A 1 181 ? 21.667 -9.774 -18.270 1.00 96.69 181 ILE A N 1
ATOM 1452 C CA . ILE A 1 181 ? 22.909 -9.228 -18.832 1.00 96.69 181 ILE A CA 1
ATOM 1453 C C . ILE A 1 181 ? 24.034 -10.256 -19.011 1.00 96.69 181 ILE A C 1
ATOM 1455 O O . ILE A 1 181 ? 24.821 -10.171 -19.962 1.00 96.69 181 ILE A O 1
ATOM 1459 N N . LYS A 1 182 ? 24.140 -11.231 -18.101 1.00 95.06 182 LYS A N 1
ATOM 1460 C CA . LYS A 1 182 ? 25.261 -12.184 -18.089 1.00 95.06 182 LYS A CA 1
ATOM 1461 C C . LYS A 1 182 ? 25.138 -13.200 -19.224 1.00 95.06 182 LYS A C 1
ATOM 1463 O O . LYS A 1 182 ? 26.101 -13.418 -19.961 1.00 95.06 182 LYS A O 1
ATOM 1468 N N . HIS A 1 183 ? 23.935 -13.743 -19.411 1.00 94.62 183 HIS A N 1
ATOM 1469 C CA . HIS A 1 183 ? 23.604 -14.710 -20.462 1.00 94.62 183 HIS A CA 1
ATOM 1470 C C . HIS A 1 183 ? 22.248 -14.378 -21.110 1.00 94.62 183 HIS A C 1
ATOM 1472 O O . HIS A 1 183 ? 21.268 -15.062 -20.825 1.00 94.62 183 HIS A O 1
ATOM 1478 N N . PRO A 1 184 ? 22.155 -13.327 -21.946 1.00 96.19 184 PRO A N 1
ATOM 1479 C CA . PRO A 1 184 ? 20.884 -12.908 -22.538 1.00 96.19 184 PRO A CA 1
ATOM 1480 C C . PRO A 1 184 ? 20.179 -14.056 -23.269 1.00 96.19 184 PRO A C 1
ATOM 1482 O O . PRO A 1 184 ? 20.828 -14.790 -24.017 1.00 96.19 184 PRO A O 1
ATOM 1485 N N . THR A 1 185 ? 18.867 -14.202 -23.075 1.00 96.44 185 THR A N 1
ATOM 1486 C CA . THR A 1 185 ? 18.060 -15.223 -23.774 1.00 96.44 185 THR A CA 1
ATOM 1487 C C . THR A 1 185 ? 17.075 -14.612 -24.759 1.00 96.44 185 THR A C 1
ATOM 1489 O O . THR A 1 185 ? 16.666 -15.275 -25.713 1.00 96.44 185 THR A O 1
ATOM 1492 N N . GLN A 1 186 ? 16.749 -13.331 -24.587 1.00 96.81 186 GLN A N 1
ATOM 1493 C CA . GLN A 1 186 ? 15.882 -12.603 -25.501 1.00 96.81 186 GLN A CA 1
ATOM 1494 C C . GLN A 1 186 ? 16.186 -11.103 -25.519 1.00 96.81 186 GLN A C 1
ATOM 1496 O O . GLN A 1 186 ? 16.644 -10.507 -24.544 1.00 96.81 186 GLN A O 1
ATOM 1501 N N . VAL A 1 187 ? 15.869 -10.477 -26.652 1.00 97.81 187 VAL A N 1
ATOM 1502 C CA . VAL A 1 187 ? 15.825 -9.017 -26.782 1.00 97.81 187 VAL A CA 1
ATOM 1503 C C . VAL A 1 187 ? 14.414 -8.551 -26.446 1.00 97.81 187 VAL A C 1
ATOM 1505 O O . VAL A 1 187 ? 13.457 -9.008 -27.069 1.00 97.81 187 VAL A O 1
ATOM 1508 N N . ILE A 1 188 ? 14.297 -7.630 -25.492 1.00 97.50 188 ILE A N 1
ATOM 1509 C CA . ILE A 1 188 ? 13.032 -7.004 -25.090 1.00 97.50 188 ILE A CA 1
ATOM 1510 C C . ILE A 1 188 ? 12.664 -5.870 -26.051 1.00 97.50 188 ILE A C 1
ATOM 1512 O O . ILE A 1 188 ? 11.506 -5.730 -26.430 1.00 97.50 188 ILE A O 1
ATOM 1516 N N . GLY A 1 189 ? 13.646 -5.064 -26.458 1.00 97.19 189 GLY A N 1
ATOM 1517 C CA . GLY A 1 189 ? 13.427 -3.929 -27.351 1.00 97.19 189 GLY A CA 1
ATOM 1518 C C . GLY A 1 189 ? 14.600 -2.957 -27.356 1.00 97.19 189 GLY A C 1
ATOM 1519 O O . GLY A 1 189 ? 15.736 -3.341 -27.080 1.00 97.19 189 GLY A O 1
ATOM 1520 N N . VAL A 1 190 ? 14.321 -1.692 -27.667 1.00 98.25 190 VAL A N 1
ATOM 1521 C CA . VAL A 1 190 ? 15.320 -0.615 -27.720 1.00 98.25 190 VAL A CA 1
ATOM 1522 C C . VAL A 1 190 ? 14.902 0.512 -26.792 1.00 98.25 190 VAL A C 1
ATOM 1524 O O . VAL A 1 190 ? 13.734 0.901 -26.753 1.00 98.25 190 VAL A O 1
ATOM 1527 N N . ALA A 1 191 ? 15.857 1.032 -26.030 1.00 97.56 191 ALA A N 1
ATOM 1528 C CA . ALA A 1 191 ? 15.615 2.089 -25.067 1.00 97.56 191 ALA A CA 1
ATOM 1529 C C . ALA A 1 191 ? 15.302 3.422 -25.759 1.00 97.56 191 ALA A C 1
ATOM 1531 O O . ALA A 1 191 ? 15.988 3.852 -26.692 1.00 97.56 191 ALA A O 1
ATOM 1532 N N . ASN A 1 192 ? 14.285 4.120 -25.252 1.00 96.94 192 ASN A N 1
ATOM 1533 C CA . ASN A 1 192 ? 13.931 5.464 -25.717 1.00 96.94 192 ASN A CA 1
ATOM 1534 C C . ASN A 1 192 ? 14.781 6.576 -25.063 1.00 96.94 192 ASN A C 1
ATOM 1536 O O . ASN A 1 192 ? 14.710 7.726 -25.494 1.00 96.94 192 ASN A O 1
ATOM 1540 N N . GLY A 1 193 ? 15.601 6.239 -24.059 1.00 95.00 193 GLY A N 1
ATOM 1541 C CA . GLY A 1 193 ? 16.429 7.180 -23.294 1.00 95.00 193 GLY A CA 1
ATOM 1542 C C . GLY A 1 193 ? 15.756 7.788 -22.057 1.00 95.00 193 GLY A C 1
ATOM 1543 O O . GLY A 1 193 ? 16.399 8.541 -21.334 1.00 95.00 193 GLY A O 1
ATOM 1544 N N . LEU A 1 194 ? 14.484 7.464 -21.802 1.00 94.81 194 LEU A N 1
ATOM 1545 C CA . LEU A 1 194 ? 13.639 8.056 -20.753 1.00 94.81 194 LEU A CA 1
ATOM 1546 C C . LEU A 1 194 ? 13.105 7.014 -19.752 1.00 94.81 194 LEU A C 1
ATOM 1548 O O . LEU A 1 194 ? 12.196 7.302 -18.981 1.00 94.81 194 LEU A O 1
ATOM 1552 N N . GLY A 1 195 ? 13.646 5.793 -19.778 1.00 89.81 195 GLY A N 1
ATOM 1553 C CA . GLY A 1 195 ? 13.208 4.685 -18.920 1.00 89.81 195 GLY A CA 1
ATOM 1554 C C . GLY A 1 195 ? 12.109 3.817 -19.531 1.00 89.81 195 GLY A C 1
ATOM 1555 O O . GLY A 1 195 ? 11.592 2.936 -18.852 1.00 89.81 195 GLY A O 1
ATOM 1556 N N . GLY A 1 196 ? 11.771 4.042 -20.804 1.00 92.88 196 GLY A N 1
ATOM 1557 C CA . GLY A 1 196 ? 10.820 3.231 -21.559 1.00 92.88 196 GLY A CA 1
ATOM 1558 C C . GLY A 1 196 ? 11.451 2.515 -22.754 1.00 92.88 196 GLY A C 1
ATOM 1559 O O . GLY A 1 196 ? 12.622 2.706 -23.098 1.00 92.88 196 GLY A O 1
ATOM 1560 N N . VAL A 1 197 ? 10.628 1.699 -23.407 1.00 96.69 197 VAL A N 1
ATOM 1561 C CA . VAL A 1 197 ? 10.958 0.986 -24.646 1.00 96.69 197 VAL A CA 1
ATOM 1562 C C . VAL A 1 197 ? 10.328 1.738 -25.818 1.00 96.69 197 VAL A C 1
ATOM 1564 O O . VAL A 1 197 ? 9.192 2.195 -25.706 1.00 96.69 197 VAL A O 1
ATOM 1567 N N . LYS A 1 198 ? 11.060 1.890 -26.924 1.00 97.00 198 LYS A N 1
ATOM 1568 C CA . LYS A 1 198 ? 10.523 2.455 -28.170 1.00 97.00 198 LYS A CA 1
ATOM 1569 C C . LYS A 1 198 ? 9.401 1.587 -28.737 1.00 97.00 198 LYS A C 1
ATOM 1571 O O . LYS A 1 198 ? 9.466 0.359 -28.654 1.00 97.00 198 LYS A O 1
ATOM 1576 N N . HIS A 1 199 ? 8.422 2.217 -29.382 1.00 95.69 199 HIS A N 1
ATOM 1577 C CA . HIS A 1 199 ? 7.456 1.489 -30.200 1.00 95.69 199 HIS A CA 1
ATOM 1578 C C . HIS A 1 199 ? 8.108 0.975 -31.491 1.00 95.69 199 HIS A C 1
ATOM 1580 O O . HIS A 1 199 ? 9.032 1.580 -32.026 1.00 95.69 199 HIS A O 1
ATOM 1586 N N . GLU A 1 200 ? 7.591 -0.129 -32.035 1.00 91.88 200 GLU A N 1
ATOM 1587 C CA . GLU A 1 200 ? 8.136 -0.770 -33.242 1.00 91.88 200 GLU A CA 1
ATOM 1588 C C . GLU A 1 200 ? 8.209 0.186 -34.447 1.00 91.88 200 GLU A C 1
ATOM 1590 O O . GLU A 1 200 ? 9.135 0.102 -35.250 1.00 91.88 200 GLU A O 1
ATOM 1595 N N . CYS A 1 201 ? 7.261 1.120 -34.571 1.00 92.94 201 CYS A N 1
ATOM 1596 C CA . CYS A 1 201 ? 7.241 2.131 -35.632 1.00 92.94 201 CYS A CA 1
ATOM 1597 C C . CYS A 1 201 ? 8.305 3.233 -35.469 1.00 92.94 201 CYS A C 1
ATOM 1599 O O . CYS A 1 201 ? 8.591 3.936 -36.433 1.00 92.94 201 CYS A O 1
ATOM 1601 N N . GLU A 1 202 ? 8.905 3.370 -34.285 1.00 94.31 202 GLU A N 1
ATOM 1602 C CA . GLU A 1 202 ? 9.938 4.369 -33.969 1.00 94.31 202 GLU A CA 1
ATOM 1603 C C . GLU A 1 202 ? 11.361 3.828 -34.175 1.00 94.31 202 GLU A C 1
ATOM 1605 O O . GLU A 1 202 ? 12.338 4.571 -34.042 1.00 94.31 202 GLU A O 1
ATOM 1610 N N . LEU A 1 203 ? 11.496 2.528 -34.462 1.00 96.06 203 LEU A N 1
ATOM 1611 C CA . LEU A 1 203 ? 12.791 1.885 -34.651 1.00 96.06 203 LEU A CA 1
ATOM 1612 C C . LEU A 1 203 ? 13.399 2.264 -35.998 1.00 96.06 203 LEU A C 1
ATOM 1614 O O . LEU A 1 203 ? 12.834 1.979 -37.062 1.00 96.06 203 LEU A O 1
ATOM 1618 N N . THR A 1 204 ? 14.599 2.829 -35.932 1.00 97.12 204 THR A N 1
ATOM 1619 C CA . THR A 1 204 ? 15.442 3.093 -37.100 1.00 97.12 204 THR A CA 1
ATOM 1620 C C . THR A 1 204 ? 15.996 1.794 -37.689 1.00 97.12 204 THR A C 1
ATOM 1622 O O . THR A 1 204 ? 16.107 0.772 -37.006 1.00 97.12 204 THR A O 1
ATOM 1625 N N . ASP A 1 205 ? 16.417 1.828 -38.953 1.00 96.94 205 ASP A N 1
ATOM 1626 C CA . ASP A 1 205 ? 17.061 0.674 -39.593 1.00 96.94 205 ASP A CA 1
ATOM 1627 C C . ASP A 1 205 ? 18.339 0.237 -38.864 1.00 96.94 205 ASP A C 1
ATOM 1629 O O . ASP A 1 205 ? 18.638 -0.955 -38.791 1.00 96.94 205 ASP A O 1
ATOM 1633 N N . GLU A 1 206 ? 19.086 1.186 -38.292 1.00 96.88 206 GLU A N 1
ATOM 1634 C CA . GLU A 1 206 ? 20.267 0.894 -37.476 1.00 96.88 206 GLU A CA 1
ATOM 1635 C C . GLU A 1 206 ? 19.892 0.080 -36.231 1.00 96.88 206 GLU A C 1
ATOM 1637 O O . GLU A 1 206 ? 20.516 -0.936 -35.932 1.00 96.88 206 GLU A O 1
ATOM 1642 N N . GLU A 1 207 ? 18.836 0.473 -35.525 1.00 97.44 207 GLU A N 1
ATOM 1643 C CA . GLU A 1 207 ? 18.362 -0.226 -34.329 1.00 97.44 207 GLU A CA 1
ATOM 1644 C C . GLU A 1 207 ? 17.808 -1.616 -34.656 1.00 97.44 207 GLU A C 1
ATOM 1646 O O . GLU A 1 207 ? 18.081 -2.574 -33.931 1.00 97.44 207 GLU A O 1
ATOM 1651 N N . ARG A 1 208 ? 17.113 -1.770 -35.790 1.00 97.44 208 ARG A N 1
ATOM 1652 C CA . ARG A 1 208 ? 16.670 -3.085 -36.289 1.00 97.44 208 ARG A CA 1
ATOM 1653 C C . ARG A 1 208 ? 17.849 -4.015 -36.568 1.00 97.44 208 ARG A C 1
ATOM 1655 O O . ARG A 1 208 ? 17.780 -5.209 -36.256 1.00 97.44 208 ARG A O 1
ATOM 1662 N N . ARG A 1 209 ? 18.948 -3.477 -37.110 1.00 97.38 209 ARG A N 1
ATOM 1663 C CA . ARG A 1 209 ? 20.198 -4.233 -37.291 1.00 97.38 209 ARG A CA 1
ATOM 1664 C C . ARG A 1 209 ? 20.794 -4.626 -35.946 1.00 97.38 209 ARG A C 1
ATOM 1666 O O . ARG A 1 209 ? 21.069 -5.805 -35.764 1.00 97.38 209 ARG A O 1
ATOM 1673 N N . LYS A 1 210 ? 20.892 -3.697 -34.986 1.00 97.75 210 LYS A N 1
ATOM 1674 C CA . LYS A 1 210 ? 21.382 -3.994 -33.626 1.00 97.75 210 LYS A CA 1
ATOM 1675 C C . LYS A 1 210 ? 20.589 -5.125 -32.968 1.00 97.75 210 LYS A C 1
ATOM 1677 O O . LYS A 1 210 ? 21.183 -6.074 -32.465 1.00 97.75 210 LYS A O 1
ATOM 1682 N N . ILE A 1 211 ? 19.256 -5.069 -33.027 1.00 97.62 211 ILE A N 1
ATOM 1683 C CA . ILE A 1 211 ? 18.381 -6.139 -32.519 1.00 97.62 211 ILE A CA 1
ATOM 1684 C C . ILE A 1 211 ? 18.723 -7.479 -33.181 1.00 97.62 211 ILE A C 1
ATOM 1686 O O . ILE A 1 211 ? 18.837 -8.493 -32.493 1.00 97.62 211 ILE A O 1
ATOM 1690 N N . SER A 1 212 ? 18.880 -7.493 -34.505 1.00 97.31 212 SER A N 1
ATOM 1691 C CA . SER A 1 212 ? 19.174 -8.714 -35.264 1.00 97.31 212 SER A CA 1
ATOM 1692 C C . SER A 1 212 ? 20.536 -9.301 -34.881 1.00 97.31 212 SER A C 1
ATOM 1694 O O . SER A 1 212 ? 20.610 -10.486 -34.567 1.00 97.31 212 SER A O 1
ATOM 1696 N N . THR A 1 213 ? 21.575 -8.467 -34.778 1.00 97.81 213 THR A N 1
ATOM 1697 C CA . THR A 1 213 ? 22.914 -8.867 -34.316 1.00 97.81 213 THR A CA 1
ATOM 1698 C C . THR A 1 213 ? 22.874 -9.491 -32.921 1.00 97.81 213 THR A C 1
ATOM 1700 O O . THR A 1 213 ? 23.447 -10.557 -32.700 1.00 97.81 213 THR A O 1
ATOM 1703 N N . ILE A 1 214 ? 22.149 -8.884 -31.976 1.00 97.75 214 ILE A N 1
ATOM 1704 C CA . ILE A 1 214 ? 22.036 -9.439 -30.621 1.00 97.75 214 ILE A CA 1
ATOM 1705 C C . ILE A 1 214 ? 21.234 -10.746 -30.611 1.00 97.75 214 ILE A C 1
ATOM 1707 O O . ILE A 1 214 ? 21.611 -11.688 -29.915 1.00 97.75 214 ILE A O 1
ATOM 1711 N N . ARG A 1 215 ? 20.167 -10.863 -31.410 1.00 97.50 215 ARG A N 1
ATOM 1712 C CA . ARG A 1 215 ? 19.427 -12.131 -31.554 1.00 97.50 215 ARG A CA 1
ATOM 1713 C C . ARG A 1 215 ? 20.320 -13.248 -32.096 1.00 97.50 215 ARG A C 1
ATOM 1715 O O . ARG A 1 215 ? 20.271 -14.363 -31.582 1.00 97.50 215 ARG A O 1
ATOM 1722 N N . GLU A 1 216 ? 21.163 -12.957 -33.082 1.00 96.69 216 GLU A N 1
ATOM 1723 C CA . GLU A 1 216 ? 22.141 -13.915 -33.606 1.00 96.69 216 GLU A CA 1
ATOM 1724 C C . GLU A 1 216 ? 23.172 -14.320 -32.547 1.00 96.69 216 GLU A C 1
ATOM 1726 O O . GLU A 1 216 ? 23.425 -15.515 -32.375 1.00 96.69 216 GLU A O 1
ATOM 1731 N N . TYR A 1 217 ? 23.709 -13.360 -31.786 1.00 96.06 217 TYR A N 1
ATOM 1732 C CA . TYR A 1 217 ? 24.614 -13.630 -30.665 1.00 96.06 217 TYR A CA 1
ATOM 1733 C C . TYR A 1 217 ? 23.991 -14.590 -29.640 1.00 96.06 217 TYR A C 1
ATOM 1735 O O . TYR A 1 217 ? 24.636 -15.553 -29.211 1.00 96.06 217 TYR A O 1
ATOM 1743 N N . ILE A 1 218 ? 22.726 -14.361 -29.273 1.00 96.00 218 ILE A N 1
ATOM 1744 C CA . ILE A 1 218 ? 21.979 -15.215 -28.339 1.00 96.00 218 ILE A CA 1
ATOM 1745 C C . ILE A 1 218 ? 21.854 -16.637 -2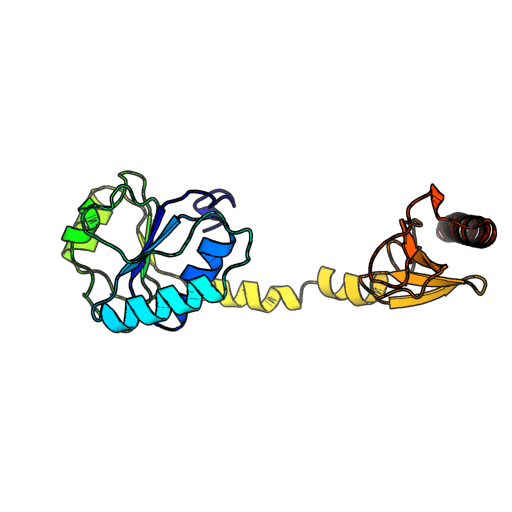8.901 1.00 96.00 218 ILE A C 1
ATOM 1747 O O . ILE A 1 218 ? 22.185 -17.611 -28.222 1.00 96.00 218 ILE A O 1
ATOM 1751 N N . LEU A 1 219 ? 21.446 -16.771 -30.168 1.00 94.00 219 LEU A N 1
ATOM 1752 C CA . LEU A 1 219 ? 21.305 -18.072 -30.828 1.00 94.00 219 LEU A CA 1
ATOM 1753 C C . LEU A 1 219 ? 22.634 -18.840 -30.900 1.00 94.00 219 LEU A C 1
ATOM 1755 O O . LEU A 1 219 ? 22.658 -20.052 -30.684 1.00 94.00 219 LEU A O 1
ATOM 1759 N N . GLN A 1 220 ? 23.743 -18.157 -31.194 1.00 91.56 220 GLN A N 1
ATOM 1760 C CA . GLN A 1 220 ? 25.072 -18.772 -31.247 1.00 91.56 220 GLN A CA 1
ATOM 1761 C C . GLN A 1 220 ? 25.579 -19.181 -29.860 1.00 91.56 220 GLN A C 1
ATOM 1763 O O . GLN A 1 220 ? 26.159 -20.257 -29.709 1.00 91.56 220 GLN A O 1
ATOM 1768 N N . SER A 1 221 ? 25.344 -18.347 -28.847 1.00 86.19 221 SER A N 1
ATOM 1769 C CA . SER A 1 221 ? 25.745 -18.622 -27.465 1.00 86.19 221 SER A CA 1
ATOM 1770 C C . SER A 1 221 ? 25.004 -19.833 -26.897 1.00 86.19 221 SER A C 1
ATOM 1772 O O . SER A 1 221 ? 25.620 -20.680 -26.254 1.00 86.19 221 SER A O 1
ATOM 1774 N N . ASN A 1 222 ? 23.717 -19.982 -27.218 1.00 80.69 222 ASN A N 1
ATOM 1775 C CA . ASN A 1 222 ? 22.927 -21.144 -26.807 1.00 80.69 222 ASN A CA 1
ATOM 1776 C C . ASN A 1 222 ? 23.428 -22.451 -27.439 1.00 80.69 222 ASN A C 1
ATOM 1778 O O . ASN A 1 222 ? 23.428 -23.481 -26.775 1.00 80.69 222 ASN A O 1
ATOM 1782 N N . LYS A 1 223 ? 23.924 -22.417 -28.685 1.00 73.44 223 LYS A N 1
ATOM 1783 C CA . LYS A 1 223 ? 24.512 -23.598 -29.348 1.00 73.44 223 LYS A CA 1
ATOM 1784 C C . LYS A 1 223 ? 25.848 -24.050 -28.751 1.00 73.44 223 LYS A C 1
ATOM 1786 O O . LYS A 1 223 ? 26.208 -25.202 -28.939 1.00 73.44 223 LYS A O 1
ATOM 1791 N N . LYS A 1 224 ? 26.596 -23.163 -28.084 1.00 66.88 224 LYS A N 1
ATOM 1792 C CA . LYS A 1 224 ? 27.892 -23.485 -27.451 1.00 66.88 224 LYS A CA 1
ATOM 1793 C C . LYS A 1 224 ? 27.763 -24.035 -26.027 1.00 66.88 224 LYS A C 1
ATOM 1795 O O . LYS A 1 224 ? 28.735 -24.573 -25.513 1.00 66.88 224 LYS A O 1
ATOM 1800 N N . ASN A 1 225 ? 26.601 -23.856 -25.399 1.00 58.31 225 ASN A N 1
ATOM 1801 C CA . ASN A 1 225 ? 26.312 -24.299 -24.032 1.00 58.31 225 ASN A CA 1
ATOM 1802 C C . ASN A 1 225 ? 25.479 -25.600 -23.980 1.00 58.31 225 ASN A C 1
ATOM 1804 O O . ASN A 1 225 ? 25.066 -26.005 -22.894 1.00 58.31 225 ASN A O 1
ATOM 1808 N N . LEU A 1 226 ? 25.217 -26.212 -25.141 1.00 50.72 226 LEU A N 1
ATOM 1809 C CA . LEU A 1 226 ? 24.658 -27.557 -25.325 1.00 50.72 226 LEU A CA 1
ATOM 1810 C C . LEU A 1 226 ? 25.799 -28.550 -25.562 1.00 50.72 226 LEU A C 1
ATOM 1812 O O . LEU A 1 226 ? 25.690 -29.682 -25.048 1.00 50.72 226 LEU A O 1
#

Foldseek 3Di:
DCVLPVPQQAQAAEEEEDLDPVSLVVQLVSQLRNHQAEYEYPDVVSSVVSQVVSQVVHDPPRPHGYYYDDPVQAAHQEYEYQDCDAQQAELVVVRRYDLAHAYEYANPRNHHPNNVVVCVVSVYHYYYDDCVVVVVVVCVCVDVVVVCCVVWFADWDQDPNAIEGGSQDQDQFLGWYFRTHNQGQATPAGHRRPSDHDDPVPDDPVSVVVRVSVNVVNVVSVVVVD

Secondary structure (DSSP, 8-state):
-TTTTTT--TT-EEEEE-SSHHHHHHHHHHHTTT-EEEEE-S-HHHHHHHHHHHHHHS-TT-SPPPEE--TT---EEEEEE--SSSS-B-GGGGGGEEEEEEEEESSSS-B-HHHHHHHHHTT-EEEE--THHHHHHHHGGG-HHHHHIIIIISEEEEETTEEEEETT--PPTTPEEES-SSS---EEEEB-SSSSBPPGGG--HHHHHHHHHHHHHHHHHHHH--

Organism: NCBI:txid213419